Protein AF-A0A535BTW6-F1 (afdb_monomer_lite)

Sequence (318 aa):
MAAVESALAEERQKAAEAQQVLAEQRPAAVTRAEASEQTTEQMPGGEAAFGLMPLVGFRGTDLFNISQQMVAQAIKQPPLALKHYTNFLLEMGRVMTGQSTVEPDAKDKRFTDEVWRTNAYYHALLQTYLTWQQSFNAFIDDADLDKKDADRARFVLSLFADTVAPSNTLLGNPVAMKKMYETGGASLVKGLTHMLEDLANNGGMPSQVNMKAFQVGKDLALSPGAVLIVPPQVNKFYVMDLSPNKSIIRYLVANGQQVFAISWRNPTPQQRAWGFETYDRAILEAMEAVRAITQSPDVNITGSCLGGMTLATLLGHL

pLDDT: mean 81.92, std 16.8, range [33.34, 96.62]

Foldseek 3Di:
DVVVVVVVVVVVVVVVVVVVVVVVPDPDPDPPLRVLVCVCVPDPCSCVVPVVPLPRPDDPVLLVVLVVVLVVQCVVCVVLVVVLVVQLVVQLVCLVVVNRPQDDDPPPPQQPDCCCVPPSVLVSLVSNLRSVLVSQLVSLVPTPDDPSSSVSNNVSSCVVSVCVPLCVDCVNRPVNVVVCVVVVNVVVVVVVVQQVCCVVPVVSDRDPDDPVVDDDCPRPPVDDAAEEEQEALVDFPCCQVVDPVRHPPNVCVVSVHHYHYDGHDDDDPVCVVDDLVNVLVVVVVVQVVRCVVGVDPGYHYDYDDNSNVSVVVSVVVD

Structure (mmCIF, N/CA/C/O backbone):
data_AF-A0A535BTW6-F1
#
_entry.id   AF-A0A535BTW6-F1
#
loop_
_atom_site.group_PDB
_atom_site.id
_atom_site.type_symbol
_atom_site.label_atom_id
_atom_site.label_alt_id
_atom_site.label_comp_id
_atom_site.label_asym_id
_atom_site.label_entity_id
_atom_site.label_seq_id
_atom_site.pdbx_PDB_ins_code
_atom_site.Cartn_x
_atom_site.Cartn_y
_atom_site.Cartn_z
_atom_site.occupancy
_atom_site.B_iso_or_equiv
_atom_site.auth_seq_id
_atom_site.auth_comp_id
_atom_site.auth_asym_id
_atom_site.auth_atom_id
_atom_site.pdbx_PDB_model_num
ATOM 1 N N . MET A 1 1 ? -24.623 -21.913 47.863 1.00 54.22 1 MET A N 1
ATOM 2 C CA . MET A 1 1 ? -23.349 -22.317 47.228 1.00 54.22 1 MET A CA 1
ATOM 3 C C . MET A 1 1 ? -23.513 -23.594 46.412 1.00 54.22 1 MET A C 1
ATOM 5 O O . MET A 1 1 ? -23.319 -23.508 45.212 1.00 54.22 1 MET A O 1
ATOM 9 N N . ALA A 1 2 ? -24.019 -24.697 46.977 1.00 58.47 2 ALA A N 1
ATOM 10 C CA . ALA A 1 2 ? -24.246 -25.949 46.232 1.00 58.47 2 ALA A CA 1
ATOM 11 C C . ALA A 1 2 ? -25.118 -25.814 44.957 1.00 58.47 2 ALA A C 1
ATOM 13 O O . ALA A 1 2 ? -24.784 -26.378 43.924 1.00 58.47 2 ALA A O 1
ATOM 14 N N . ALA A 1 3 ? -26.190 -25.010 44.990 1.00 55.25 3 ALA A N 1
ATOM 15 C CA . ALA A 1 3 ? -27.049 -24.773 43.817 1.00 55.25 3 ALA A CA 1
ATOM 16 C C . ALA A 1 3 ? -26.390 -23.914 42.714 1.00 55.25 3 ALA A C 1
ATOM 18 O O . ALA A 1 3 ? -26.766 -23.982 41.550 1.00 55.25 3 ALA A O 1
ATOM 19 N N . VAL A 1 4 ? -25.401 -23.092 43.081 1.00 58.12 4 VAL A N 1
ATOM 20 C CA . VAL A 1 4 ? -24.640 -22.264 42.130 1.00 58.12 4 VAL A CA 1
ATOM 21 C C . VAL A 1 4 ? -23.544 -23.106 41.481 1.00 58.12 4 VAL A C 1
ATOM 23 O O . VAL A 1 4 ? -23.325 -23.008 40.279 1.00 58.12 4 VAL A O 1
ATOM 26 N N . GLU A 1 5 ? -22.907 -23.990 42.251 1.00 62.88 5 GLU A N 1
ATOM 27 C CA . GLU A 1 5 ? -21.945 -24.965 41.728 1.00 62.88 5 GLU A CA 1
ATOM 28 C C . GLU A 1 5 ? -22.599 -25.981 40.788 1.00 62.88 5 GLU A C 1
ATOM 30 O O . GLU A 1 5 ? -22.008 -26.304 39.760 1.00 62.88 5 GLU A O 1
ATOM 35 N N . SER A 1 6 ? -23.828 -26.431 41.073 1.00 66.56 6 SER A N 1
ATOM 36 C CA . SER A 1 6 ? -24.554 -27.330 40.167 1.00 66.56 6 SER A CA 1
ATOM 37 C C . SER A 1 6 ? -24.930 -26.645 38.851 1.00 66.56 6 SER A C 1
ATOM 39 O O . SER A 1 6 ? -24.753 -27.237 37.792 1.00 66.56 6 SER A O 1
ATOM 41 N N . ALA A 1 7 ? -25.373 -25.383 38.896 1.00 62.28 7 ALA A N 1
ATOM 42 C CA . ALA A 1 7 ? -25.683 -24.608 37.693 1.00 62.28 7 ALA A CA 1
ATOM 43 C C . ALA A 1 7 ? -24.425 -24.325 36.845 1.00 62.28 7 ALA A C 1
ATOM 45 O O . ALA A 1 7 ? -24.453 -24.448 35.623 1.00 62.28 7 ALA A O 1
ATOM 46 N N . LEU A 1 8 ? -23.293 -24.019 37.491 1.00 58.50 8 LEU A N 1
ATOM 47 C CA . LEU A 1 8 ? -21.998 -23.850 36.821 1.00 58.50 8 LEU A CA 1
ATOM 48 C C . LEU A 1 8 ? -21.466 -25.155 36.219 1.00 58.50 8 LEU A C 1
ATOM 50 O O . LEU A 1 8 ? -20.809 -25.120 35.180 1.00 58.50 8 LEU A O 1
ATOM 54 N N . ALA A 1 9 ? -21.718 -26.299 36.857 1.00 71.94 9 ALA A N 1
ATOM 55 C CA . ALA A 1 9 ? -21.354 -27.603 36.312 1.00 71.94 9 ALA A CA 1
ATOM 56 C C . ALA A 1 9 ? -22.170 -27.929 35.052 1.00 71.94 9 ALA A C 1
ATOM 58 O O . ALA A 1 9 ? -21.605 -28.393 34.063 1.00 71.94 9 ALA A O 1
ATOM 59 N N . GLU A 1 10 ? -23.464 -27.608 35.058 1.00 70.00 10 GLU A N 1
ATOM 60 C CA . GLU A 1 10 ? -24.356 -27.818 33.917 1.00 70.00 10 GLU A CA 1
ATOM 61 C C . GLU A 1 10 ? -23.995 -26.913 32.722 1.00 70.00 10 GLU A C 1
ATOM 63 O O . GLU A 1 10 ? -23.935 -27.372 31.582 1.00 70.00 10 GLU A O 1
ATOM 68 N N . GLU A 1 11 ? -23.661 -25.644 32.978 1.00 61.38 11 GLU A N 1
ATOM 69 C CA . GLU A 1 11 ? -23.148 -24.700 31.970 1.00 61.38 11 GLU A CA 1
ATOM 70 C C . GLU A 1 11 ? -21.807 -25.160 31.374 1.00 61.38 11 GLU A C 1
ATOM 72 O O . GLU A 1 11 ? -21.612 -25.122 30.158 1.00 61.38 11 GLU A O 1
ATOM 77 N N . ARG A 1 12 ? -20.883 -25.658 32.209 1.00 70.06 12 ARG A N 1
ATOM 78 C CA . ARG A 1 12 ? -19.596 -26.209 31.746 1.00 70.06 12 ARG A CA 1
ATOM 79 C C . ARG A 1 12 ? -19.781 -27.441 30.871 1.00 70.06 12 ARG A C 1
ATOM 81 O O . ARG A 1 12 ? -19.033 -27.612 29.912 1.00 70.06 12 ARG A O 1
ATOM 88 N N . GLN A 1 13 ? -20.770 -28.274 31.181 1.00 75.75 13 GLN A N 1
ATOM 89 C CA . GLN A 1 13 ? -21.086 -29.453 30.387 1.00 75.75 13 GLN A CA 1
ATOM 90 C C . GLN A 1 13 ? -21.682 -29.068 29.026 1.00 75.75 13 GLN A C 1
ATOM 92 O O . GLN A 1 13 ? -21.193 -29.540 28.002 1.00 75.75 13 GLN A O 1
ATOM 97 N N . LYS A 1 14 ? -22.626 -28.117 28.990 1.00 67.62 14 LYS A N 1
ATOM 98 C CA . LYS A 1 14 ? -23.168 -27.570 27.731 1.00 67.62 14 LYS A CA 1
ATOM 99 C C . LYS A 1 14 ? -22.084 -26.908 26.876 1.00 67.62 14 LYS A C 1
ATOM 101 O O . LYS A 1 14 ? -22.072 -27.075 25.659 1.00 67.62 14 LYS A O 1
ATOM 106 N N . ALA A 1 15 ? -21.141 -26.197 27.497 1.00 55.62 15 ALA A N 1
ATOM 107 C CA . ALA A 1 15 ? -20.009 -25.591 26.798 1.00 55.62 15 ALA A CA 1
ATOM 108 C C . ALA A 1 15 ? -19.036 -26.639 26.224 1.00 55.62 15 ALA A C 1
ATOM 110 O O . ALA A 1 15 ? -18.538 -26.463 25.110 1.00 55.62 15 ALA A O 1
ATOM 111 N N . ALA A 1 16 ? -18.785 -27.730 26.953 1.00 69.94 16 ALA A N 1
ATOM 112 C CA . ALA A 1 16 ? -17.941 -28.829 26.491 1.00 69.94 16 ALA A CA 1
ATOM 113 C C . ALA A 1 16 ? -18.584 -29.584 25.317 1.00 69.94 16 ALA A C 1
ATOM 115 O O . ALA A 1 16 ? -17.920 -29.819 24.310 1.00 69.94 16 ALA A O 1
ATOM 116 N N . GLU A 1 17 ? -19.882 -29.881 25.401 1.00 72.06 17 GLU A N 1
ATOM 117 C CA . GLU A 1 17 ? -20.651 -30.509 24.320 1.00 72.06 17 GLU A CA 1
ATOM 118 C C . GLU A 1 17 ? -20.697 -29.609 23.075 1.00 72.06 17 GLU A C 1
ATOM 120 O O . GLU A 1 17 ? -20.437 -30.071 21.964 1.00 72.06 17 GLU A O 1
ATOM 125 N N . ALA A 1 18 ? -20.912 -28.300 23.249 1.00 56.50 18 ALA A N 1
ATOM 126 C CA . ALA A 1 18 ? -20.868 -27.338 22.149 1.00 56.50 18 ALA A CA 1
ATOM 127 C C . ALA A 1 18 ? -19.482 -27.271 21.484 1.00 56.50 18 ALA A C 1
ATOM 129 O O . ALA A 1 18 ? -19.400 -27.194 20.259 1.00 56.50 18 ALA A O 1
ATOM 130 N N . GLN A 1 19 ? -18.392 -27.339 22.258 1.00 53.19 19 GLN A N 1
ATOM 131 C CA . GLN A 1 19 ? -17.027 -27.396 21.720 1.00 53.19 19 GLN A CA 1
ATOM 132 C C . GLN A 1 19 ? -16.743 -28.699 20.970 1.00 53.19 19 GLN A C 1
ATOM 134 O O . GLN A 1 19 ? -16.054 -28.666 19.952 1.00 53.19 19 GLN A O 1
ATOM 139 N N . GLN A 1 20 ? -17.280 -29.825 21.440 1.00 61.72 20 GLN A N 1
ATOM 140 C CA . GLN A 1 20 ? -17.132 -31.124 20.788 1.00 61.72 20 GLN A CA 1
ATOM 141 C C . GLN A 1 20 ? -17.869 -31.157 19.447 1.00 61.72 20 GLN A C 1
ATOM 143 O O . GLN A 1 20 ? -17.275 -31.515 18.433 1.00 61.72 20 GLN A O 1
ATOM 148 N N . VAL A 1 21 ? -19.106 -30.654 19.412 1.00 65.50 21 VAL A N 1
ATOM 149 C CA . VAL A 1 21 ? -19.875 -30.483 18.171 1.00 65.50 21 VAL A CA 1
ATOM 150 C C . VAL A 1 21 ? -19.154 -29.530 17.211 1.00 65.50 21 VAL A C 1
ATOM 152 O O . VAL A 1 21 ? -19.074 -29.806 16.016 1.00 65.50 21 VAL A O 1
ATOM 155 N N . LEU A 1 22 ? -18.561 -28.439 17.713 1.00 51.00 22 LEU A N 1
ATOM 156 C CA . LEU A 1 22 ? -17.768 -27.521 16.885 1.00 51.00 22 LEU A CA 1
ATOM 157 C C . LEU A 1 22 ? -16.491 -28.174 16.334 1.00 51.00 22 LEU A C 1
ATOM 159 O O . LEU A 1 22 ? -16.054 -27.826 15.238 1.00 51.00 22 LEU A O 1
ATOM 163 N N . ALA A 1 23 ? -15.874 -29.080 17.097 1.00 58.09 23 ALA A N 1
ATOM 164 C CA . ALA A 1 23 ? -14.673 -29.807 16.699 1.00 58.09 23 ALA A CA 1
ATOM 165 C C . ALA A 1 23 ? -14.982 -30.884 15.649 1.00 58.09 23 ALA A C 1
ATOM 167 O O . A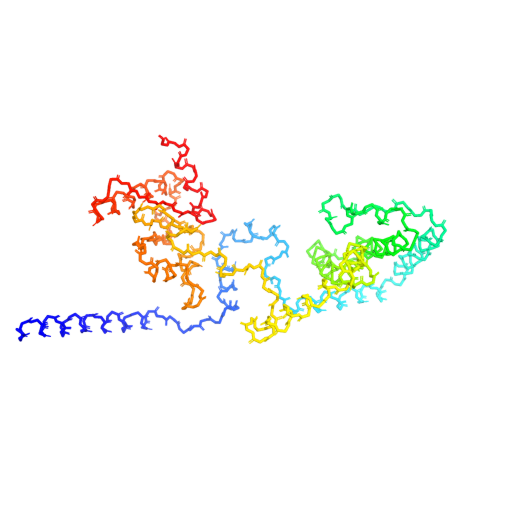LA A 1 23 ? -14.222 -31.023 14.695 1.00 58.09 23 ALA A O 1
ATOM 168 N N . GLU A 1 24 ? -16.112 -31.583 15.776 1.00 61.38 24 GLU A N 1
ATOM 169 C CA . GLU A 1 24 ? -16.596 -32.565 14.796 1.00 61.38 24 GLU A CA 1
ATOM 170 C C . GLU A 1 24 ? -17.079 -31.907 13.494 1.00 61.38 24 GLU A C 1
ATOM 172 O O . GLU A 1 24 ? -16.880 -32.449 12.409 1.00 61.38 24 GLU A O 1
ATOM 177 N N . GLN A 1 25 ? -17.655 -30.702 13.575 1.00 50.38 25 GLN A N 1
ATOM 178 C CA . GLN A 1 25 ? -18.059 -29.906 12.408 1.00 50.38 25 GLN A CA 1
ATOM 179 C C . GLN A 1 25 ? -16.899 -29.170 11.729 1.00 50.38 25 GLN A C 1
ATOM 181 O O . GLN A 1 25 ? -17.106 -28.495 10.718 1.00 50.38 25 GLN A O 1
ATOM 186 N N . ARG A 1 26 ? -15.680 -29.266 12.269 1.00 42.91 26 ARG A N 1
ATOM 187 C CA . ARG A 1 26 ? -14.483 -28.675 11.677 1.00 42.91 26 ARG A CA 1
ATOM 188 C C . ARG A 1 26 ? -13.897 -29.706 10.705 1.00 42.91 26 ARG A C 1
ATOM 190 O O . ARG A 1 26 ? -13.192 -30.606 11.159 1.00 42.91 26 ARG A O 1
ATOM 197 N N . PRO A 1 27 ? -14.158 -29.630 9.382 1.00 43.69 27 PRO A N 1
ATOM 198 C CA . PRO A 1 27 ? -13.433 -30.486 8.454 1.00 43.69 27 PRO A CA 1
ATOM 199 C C . PRO A 1 27 ? -11.935 -30.244 8.657 1.00 43.69 27 PRO A C 1
ATOM 201 O O . PRO A 1 27 ? -11.528 -29.116 8.967 1.00 43.69 27 PRO A O 1
ATOM 204 N N . ALA A 1 28 ? -11.136 -31.312 8.534 1.00 41.66 28 ALA A N 1
ATOM 205 C CA . ALA A 1 28 ? -9.679 -31.249 8.591 1.00 41.66 28 ALA A CA 1
ATOM 206 C C . ALA A 1 28 ? -9.216 -30.011 7.822 1.00 41.66 28 ALA A C 1
ATOM 208 O O . ALA A 1 28 ? -9.643 -29.812 6.686 1.00 41.66 28 ALA A O 1
ATOM 209 N N . ALA A 1 29 ? -8.462 -29.137 8.493 1.00 39.34 29 ALA A N 1
ATOM 210 C CA . ALA A 1 29 ? -8.134 -27.811 7.996 1.00 39.34 29 ALA A CA 1
ATOM 211 C C . ALA A 1 29 ? -7.481 -27.915 6.614 1.00 39.34 29 ALA A C 1
ATOM 213 O O . ALA A 1 29 ? -6.281 -28.155 6.501 1.00 39.34 29 ALA A O 1
ATOM 214 N N . VAL A 1 30 ? -8.302 -27.731 5.582 1.00 38.62 30 VAL A N 1
ATOM 215 C CA . VAL A 1 30 ? -7.884 -27.524 4.205 1.00 38.62 30 VAL A CA 1
ATOM 216 C C . VAL A 1 30 ? -6.893 -26.372 4.256 1.00 38.62 30 VAL A C 1
ATOM 218 O O . VAL A 1 30 ? -7.184 -25.310 4.825 1.00 38.62 30 VAL A O 1
ATOM 221 N N . THR A 1 31 ? -5.676 -26.605 3.774 1.00 43.78 31 THR A N 1
ATOM 222 C CA . THR A 1 31 ? -4.639 -25.583 3.860 1.00 43.78 31 THR A CA 1
ATOM 223 C C . THR A 1 31 ? -5.106 -24.332 3.113 1.00 43.78 31 THR A C 1
ATOM 225 O O . THR A 1 31 ? -5.892 -24.391 2.169 1.00 43.78 31 THR A O 1
ATOM 228 N N . ARG A 1 32 ? -4.652 -23.151 3.554 1.00 42.66 32 ARG A N 1
ATOM 229 C CA . ARG A 1 32 ? -5.097 -21.839 3.040 1.00 42.66 32 ARG A CA 1
ATOM 230 C C . ARG A 1 32 ? -5.050 -21.723 1.503 1.00 42.66 32 ARG A C 1
ATOM 232 O O . ARG A 1 32 ? -5.792 -20.921 0.944 1.00 42.66 32 ARG A O 1
ATOM 239 N N . ALA A 1 33 ? -4.192 -22.504 0.843 1.00 36.88 33 ALA A N 1
ATOM 240 C CA . ALA A 1 33 ? -4.096 -22.591 -0.611 1.00 36.88 33 ALA A CA 1
ATOM 241 C C . ALA A 1 33 ? -5.289 -23.342 -1.236 1.00 36.88 33 ALA A C 1
ATOM 243 O O . ALA A 1 33 ? -5.965 -22.788 -2.103 1.00 36.88 33 ALA A O 1
ATOM 244 N N . GLU A 1 34 ? -5.605 -24.529 -0.721 1.00 33.41 34 GLU A N 1
ATOM 245 C CA . GLU A 1 34 ? -6.665 -25.421 -1.211 1.00 33.41 34 GLU A CA 1
ATOM 246 C C . GLU A 1 34 ? -8.073 -24.841 -0.971 1.00 33.41 34 GLU A C 1
ATOM 248 O O . GLU A 1 34 ? -8.963 -24.979 -1.807 1.00 33.41 34 GLU A O 1
ATOM 253 N N . ALA A 1 35 ? -8.281 -24.108 0.132 1.00 33.53 35 ALA A N 1
ATOM 254 C CA . ALA A 1 35 ? -9.563 -23.452 0.408 1.00 33.53 35 ALA A CA 1
ATOM 255 C C . ALA A 1 35 ? -9.838 -22.304 -0.579 1.00 33.53 35 ALA A C 1
ATOM 257 O O . ALA A 1 35 ? -10.987 -22.054 -0.940 1.00 33.53 35 ALA A O 1
ATOM 258 N N . SER A 1 36 ? -8.788 -21.614 -1.044 1.00 36.06 36 SER A N 1
ATOM 259 C CA . SER A 1 36 ? -8.927 -20.593 -2.088 1.00 36.06 36 SER A CA 1
ATOM 260 C C . SER A 1 36 ? -9.174 -21.213 -3.466 1.00 36.06 36 SER A C 1
ATOM 262 O O . SER A 1 36 ? -9.970 -20.671 -4.229 1.00 36.06 36 SER A O 1
ATOM 264 N N . GLU A 1 37 ? -8.569 -22.371 -3.758 1.00 36.75 37 GLU A N 1
ATOM 265 C CA . GLU A 1 37 ? -8.790 -23.116 -5.006 1.00 36.75 37 GLU A CA 1
ATOM 266 C C . GLU A 1 37 ? -10.230 -23.628 -5.093 1.00 36.75 37 GLU A C 1
ATOM 268 O O . GLU A 1 37 ? -10.931 -23.298 -6.046 1.00 36.75 37 GLU A O 1
ATOM 273 N N . GLN A 1 38 ? -10.730 -24.296 -4.047 1.00 34.97 38 GLN A N 1
ATOM 274 C CA . GLN A 1 38 ? -12.106 -24.806 -4.022 1.00 34.97 38 GLN A CA 1
ATOM 275 C C . GLN A 1 38 ? -13.155 -23.692 -4.109 1.00 34.97 38 GLN A C 1
ATOM 277 O O . GLN A 1 38 ? -14.167 -23.849 -4.786 1.00 34.97 38 GLN A O 1
ATOM 282 N N . THR A 1 39 ? -12.911 -22.546 -3.466 1.00 38.72 39 THR A N 1
ATOM 283 C CA . THR A 1 39 ? -13.845 -21.409 -3.516 1.00 38.72 39 THR A CA 1
ATOM 284 C C . THR A 1 39 ? -13.863 -20.746 -4.900 1.00 38.72 39 THR A C 1
ATOM 286 O O . THR A 1 39 ? -14.885 -20.193 -5.299 1.00 38.72 39 THR A O 1
ATOM 289 N N . THR A 1 40 ? -12.761 -20.827 -5.654 1.00 36.44 40 THR A N 1
ATOM 290 C CA . THR A 1 40 ? -12.654 -20.245 -7.003 1.00 36.44 40 THR A CA 1
ATOM 291 C C . THR A 1 40 ? -13.214 -21.187 -8.075 1.00 36.44 40 THR A C 1
ATOM 293 O O . THR A 1 40 ? -13.914 -20.720 -8.969 1.00 36.44 40 THR A O 1
ATOM 296 N N . GLU A 1 41 ? -12.990 -22.502 -7.959 1.00 37.31 41 GLU A N 1
ATOM 297 C CA . GLU A 1 41 ? -13.512 -23.506 -8.905 1.00 37.31 41 GLU A CA 1
ATOM 298 C C . GLU A 1 41 ? -15.014 -23.799 -8.735 1.00 37.31 41 GLU A C 1
ATOM 300 O O . GLU A 1 41 ? -15.681 -24.145 -9.707 1.00 37.31 41 GLU A O 1
ATOM 305 N N . GLN A 1 42 ? -15.579 -23.664 -7.527 1.00 39.12 42 GLN A N 1
ATOM 306 C CA . GLN A 1 42 ? -16.969 -24.070 -7.252 1.00 39.12 42 GLN A CA 1
ATOM 307 C C . GLN A 1 42 ? -18.019 -22.960 -7.399 1.00 39.12 42 GLN A C 1
ATOM 309 O O . GLN A 1 42 ? -19.203 -23.228 -7.193 1.00 39.12 42 GLN A O 1
ATOM 314 N N . MET A 1 43 ? -17.641 -21.729 -7.755 1.00 33.56 43 MET A N 1
ATOM 315 C CA . MET A 1 43 ? -18.608 -20.659 -8.024 1.00 33.56 43 MET A CA 1
ATOM 316 C C . MET A 1 43 ? -18.934 -20.588 -9.523 1.00 33.56 43 MET A C 1
ATOM 318 O O . MET A 1 43 ? -18.111 -20.083 -10.291 1.00 33.56 43 MET A O 1
ATOM 322 N N . PRO A 1 44 ? -20.144 -20.984 -9.971 1.00 33.34 44 PRO A N 1
ATOM 323 C CA . PRO A 1 44 ? -20.593 -20.675 -11.322 1.00 33.34 44 PRO A CA 1
ATOM 324 C C . PRO A 1 44 ? -20.718 -19.148 -11.419 1.00 33.34 44 PRO A C 1
ATOM 326 O O . PRO A 1 44 ? -21.579 -18.550 -10.777 1.00 33.34 44 PRO A O 1
ATOM 329 N N . GLY A 1 45 ? -19.808 -18.508 -12.158 1.00 39.91 45 GLY A N 1
ATOM 330 C CA . GLY A 1 45 ? -19.703 -17.046 -12.255 1.00 39.91 45 GLY A CA 1
ATOM 331 C C . GLY A 1 45 ? -18.578 -16.407 -11.428 1.00 39.91 45 GLY A C 1
ATOM 332 O O . GLY A 1 45 ? -18.359 -15.204 -11.558 1.00 39.91 45 GLY A O 1
ATOM 333 N N . GLY A 1 46 ? -17.811 -17.181 -10.648 1.00 36.19 46 GLY A N 1
ATOM 334 C CA . GLY A 1 46 ? -16.604 -16.695 -9.965 1.00 36.19 46 GLY A CA 1
ATOM 335 C C . GLY A 1 46 ? -15.539 -16.206 -10.953 1.00 36.19 46 GLY A C 1
ATOM 336 O O . GLY A 1 46 ? -14.980 -15.128 -10.775 1.00 36.19 46 GLY A O 1
ATOM 337 N N . GLU A 1 47 ? -15.354 -16.920 -12.066 1.00 37.53 47 GLU A N 1
ATOM 338 C CA . GLU A 1 47 ? -14.511 -16.467 -13.182 1.00 37.53 47 GLU A CA 1
ATOM 339 C C . GLU A 1 47 ? -15.044 -15.194 -13.860 1.00 37.53 47 GLU A C 1
ATOM 341 O O . GLU A 1 47 ? -14.256 -14.372 -14.312 1.00 37.53 47 GLU A O 1
ATOM 346 N N . ALA A 1 48 ? -16.359 -14.966 -13.893 1.00 38.91 48 ALA A N 1
ATOM 347 C CA . ALA A 1 48 ? -16.928 -13.751 -14.484 1.00 38.91 48 ALA A CA 1
ATOM 348 C C . ALA A 1 48 ? -16.793 -12.526 -13.558 1.00 38.91 48 ALA A C 1
ATOM 350 O O . ALA A 1 48 ? -16.569 -11.415 -14.035 1.00 38.91 48 ALA A O 1
ATOM 351 N N . ALA A 1 49 ? -16.896 -12.722 -12.238 1.00 39.22 49 ALA A N 1
ATOM 352 C CA . ALA A 1 49 ? -16.767 -11.652 -11.247 1.00 39.22 49 ALA A CA 1
ATOM 353 C C . ALA A 1 49 ? -15.302 -11.316 -10.905 1.00 39.22 49 ALA A C 1
ATOM 355 O O . ALA A 1 49 ? -14.980 -10.154 -10.658 1.00 39.22 49 ALA A O 1
ATOM 356 N N . PHE A 1 50 ? -14.411 -12.314 -10.911 1.00 40.25 50 PHE A N 1
ATOM 357 C CA . PHE A 1 50 ? -13.011 -12.173 -10.494 1.00 40.25 50 PHE A CA 1
ATOM 358 C C . PHE A 1 50 ? -11.988 -12.381 -11.619 1.00 40.25 50 PHE A C 1
ATOM 360 O O . PHE A 1 50 ? -10.861 -11.908 -11.494 1.00 40.25 50 PHE A O 1
ATOM 367 N N . GLY A 1 51 ? -12.350 -13.016 -12.739 1.00 37.03 51 GLY A N 1
ATOM 368 C CA . GLY A 1 51 ? -11.454 -13.222 -13.891 1.00 37.03 51 GLY A CA 1
ATOM 369 C C . GLY A 1 51 ? -11.114 -11.943 -14.662 1.00 37.03 51 GLY A C 1
ATOM 370 O O . GLY A 1 51 ? -10.239 -11.957 -15.523 1.00 37.03 51 GLY A O 1
ATOM 371 N N . LEU A 1 52 ? -11.751 -10.822 -14.315 1.00 40.94 52 LEU A N 1
ATOM 372 C CA . LEU A 1 52 ? -11.393 -9.481 -14.784 1.00 40.94 52 LEU A CA 1
ATOM 373 C C . LEU A 1 52 ? -10.275 -8.825 -13.955 1.00 40.94 52 LEU A C 1
ATOM 375 O O . LEU A 1 52 ? -9.795 -7.759 -14.332 1.00 40.94 52 LEU A O 1
ATOM 379 N N . MET A 1 53 ? -9.854 -9.429 -12.839 1.00 45.75 53 MET A N 1
ATOM 380 C CA . MET A 1 53 ? -8.768 -8.917 -12.004 1.00 45.75 53 MET A CA 1
ATOM 381 C C . MET A 1 53 ? -7.491 -9.734 -12.257 1.00 45.75 53 MET A C 1
ATOM 383 O O . MET A 1 53 ? -7.405 -10.873 -11.796 1.00 45.75 53 MET A O 1
ATOM 387 N N . PRO A 1 54 ? -6.460 -9.162 -12.915 1.00 48.69 54 PRO A N 1
ATOM 388 C CA . PRO A 1 54 ? -5.223 -9.876 -13.264 1.00 48.69 54 PRO A CA 1
ATOM 389 C C . PRO A 1 54 ? -4.478 -10.485 -12.059 1.00 48.69 54 PRO A C 1
ATOM 391 O O . PRO A 1 54 ? -3.615 -11.347 -12.218 1.00 48.69 54 PRO A O 1
ATOM 394 N N . LEU A 1 55 ? -4.813 -10.017 -10.852 1.00 56.06 55 LEU A N 1
ATOM 395 C CA . LEU A 1 55 ? -4.158 -10.314 -9.579 1.00 56.06 55 LEU A CA 1
ATOM 396 C C . LEU A 1 55 ? -4.810 -11.457 -8.787 1.00 56.06 55 LEU A C 1
ATOM 398 O O . LEU A 1 55 ? -4.232 -11.923 -7.803 1.00 56.06 55 LEU A O 1
ATOM 402 N N . VAL A 1 56 ? -6.004 -11.918 -9.171 1.00 50.66 56 VAL A N 1
ATOM 403 C CA . VAL A 1 56 ? -6.673 -13.008 -8.449 1.00 50.66 56 VAL A CA 1
ATOM 404 C C . VAL A 1 56 ? -5.930 -14.318 -8.724 1.00 50.66 56 VAL A C 1
ATOM 406 O O . VAL A 1 56 ? -5.788 -14.746 -9.867 1.00 50.66 56 VAL A O 1
ATOM 409 N N . GLY A 1 57 ? -5.417 -14.940 -7.658 1.00 58.97 57 GLY A N 1
ATOM 410 C CA . GLY A 1 57 ? -4.666 -16.198 -7.725 1.00 58.97 57 GLY A CA 1
ATOM 411 C C . GLY A 1 57 ? -3.163 -16.067 -8.007 1.00 58.97 57 GLY A C 1
ATOM 412 O O . GLY A 1 57 ? -2.525 -17.094 -8.208 1.00 58.97 57 GLY A O 1
ATOM 413 N N . PHE A 1 58 ? -2.586 -14.857 -8.007 1.00 64.56 58 PHE A N 1
ATOM 414 C CA . PHE A 1 58 ? -1.143 -14.651 -8.209 1.00 64.56 58 PHE A CA 1
ATOM 415 C C . PHE A 1 58 ? -0.318 -15.240 -7.045 1.00 64.56 58 PHE A C 1
ATOM 417 O O . PHE A 1 58 ? -0.478 -14.838 -5.888 1.00 64.56 58 PHE A O 1
ATOM 424 N N . ARG A 1 59 ? 0.567 -16.200 -7.336 1.00 69.88 59 ARG A N 1
ATOM 425 C CA . ARG A 1 59 ? 1.434 -16.899 -6.369 1.00 69.88 59 ARG A CA 1
ATOM 426 C C . ARG A 1 59 ? 2.886 -16.440 -6.486 1.00 69.88 59 ARG A C 1
ATOM 428 O O . ARG A 1 59 ? 3.331 -15.982 -7.531 1.00 69.88 59 ARG A O 1
ATOM 435 N N . GLY A 1 60 ? 3.677 -16.648 -5.430 1.00 69.69 60 GLY A N 1
ATOM 436 C CA . GLY A 1 60 ? 5.123 -16.373 -5.468 1.00 69.69 60 GLY A CA 1
ATOM 437 C C . GLY A 1 60 ? 5.874 -17.174 -6.544 1.00 69.69 60 GLY A C 1
ATOM 438 O O . GLY A 1 60 ? 6.878 -16.708 -7.069 1.00 69.69 60 GLY A O 1
ATOM 439 N N . THR A 1 61 ? 5.361 -18.347 -6.926 1.00 77.25 61 THR A N 1
ATOM 440 C CA . THR A 1 61 ? 5.873 -19.143 -8.053 1.00 77.25 61 THR A CA 1
ATOM 441 C C . THR A 1 61 ? 5.623 -18.484 -9.407 1.00 77.25 61 THR A C 1
ATOM 443 O O . THR A 1 61 ? 6.432 -18.645 -10.317 1.00 77.25 61 THR A O 1
ATOM 446 N N . ASP A 1 62 ? 4.543 -17.710 -9.543 1.00 77.06 62 ASP A N 1
ATOM 447 C CA . ASP A 1 62 ? 4.203 -17.042 -10.801 1.00 77.06 62 ASP A CA 1
ATOM 448 C C . ASP A 1 62 ? 5.228 -15.958 -11.129 1.00 77.06 62 ASP A C 1
ATOM 450 O O . ASP A 1 62 ? 5.646 -15.853 -12.276 1.00 77.06 62 ASP A O 1
ATOM 454 N N . LEU A 1 63 ? 5.728 -15.232 -10.120 1.00 80.38 63 LEU A N 1
ATOM 455 C CA . LEU A 1 63 ? 6.811 -14.254 -10.276 1.00 80.38 63 LEU A CA 1
ATOM 456 C C . LEU A 1 63 ? 8.031 -14.852 -10.997 1.00 80.38 63 LEU A C 1
ATOM 458 O O . LEU A 1 63 ? 8.584 -14.247 -11.919 1.00 80.38 63 LEU A O 1
ATOM 462 N N . PHE A 1 64 ? 8.438 -16.051 -10.577 1.00 85.19 64 PHE A N 1
ATOM 463 C CA . PHE A 1 64 ? 9.564 -16.770 -11.165 1.00 85.19 64 PHE A CA 1
ATOM 464 C C . PHE A 1 64 ? 9.241 -17.271 -12.577 1.00 85.19 64 PHE A C 1
ATOM 466 O O . PHE A 1 64 ? 10.019 -17.031 -13.499 1.00 85.19 64 PHE A O 1
ATOM 473 N N . ASN A 1 65 ? 8.074 -17.894 -12.765 1.00 86.12 65 ASN A N 1
ATOM 474 C CA . ASN A 1 65 ? 7.641 -18.420 -14.062 1.00 86.12 65 ASN A CA 1
ATOM 475 C C . ASN A 1 65 ? 7.540 -17.321 -15.126 1.00 86.12 65 ASN A C 1
ATOM 477 O O . ASN A 1 65 ? 8.051 -17.486 -16.230 1.00 86.12 65 ASN A O 1
ATOM 481 N N . ILE A 1 66 ? 6.939 -16.180 -14.785 1.00 85.94 66 ILE A N 1
ATOM 482 C CA . ILE A 1 66 ? 6.797 -15.026 -15.680 1.00 85.94 66 ILE A CA 1
ATOM 483 C C . ILE A 1 66 ? 8.175 -14.472 -16.041 1.00 85.94 66 ILE A C 1
ATOM 485 O O . ILE A 1 66 ? 8.461 -14.221 -17.207 1.00 85.94 66 ILE A O 1
ATOM 489 N N . SER A 1 67 ? 9.071 -14.341 -15.060 1.00 86.88 67 SER A N 1
ATOM 490 C CA . SER A 1 67 ? 10.440 -13.874 -15.302 1.00 86.88 67 SER A CA 1
ATOM 491 C C . SER A 1 67 ? 11.194 -14.815 -16.256 1.00 86.88 67 SER A C 1
ATOM 493 O O . SER A 1 67 ? 11.856 -14.355 -17.187 1.00 86.88 67 SER A O 1
ATOM 495 N N . GLN A 1 68 ? 11.050 -16.135 -16.085 1.00 89.06 68 GLN A N 1
ATOM 496 C CA . GLN A 1 68 ? 11.598 -17.130 -17.014 1.00 89.06 68 GLN A CA 1
ATOM 497 C C . GLN A 1 68 ? 10.966 -17.046 -18.408 1.00 89.06 68 GLN A C 1
ATOM 499 O O . GLN A 1 68 ? 11.685 -17.136 -19.403 1.00 89.06 68 GLN A O 1
ATOM 504 N N . GLN A 1 69 ? 9.649 -16.847 -18.502 1.00 89.12 69 GLN A N 1
ATOM 505 C CA . GLN A 1 69 ? 8.948 -16.662 -19.774 1.00 89.12 69 GLN A CA 1
ATOM 506 C C . GLN A 1 69 ? 9.443 -15.417 -20.516 1.00 89.12 69 GLN A C 1
ATOM 508 O O . GLN A 1 69 ? 9.703 -15.501 -21.712 1.00 89.12 69 GLN A O 1
ATOM 513 N N . MET A 1 70 ? 9.655 -14.297 -19.820 1.00 90.25 70 MET A N 1
ATOM 514 C CA . MET A 1 70 ? 10.198 -13.071 -20.416 1.00 90.25 70 MET A CA 1
ATOM 515 C C . MET A 1 70 ? 11.596 -13.290 -21.004 1.00 90.25 70 MET A C 1
ATOM 517 O O . MET A 1 70 ? 11.861 -12.905 -22.143 1.00 90.25 70 MET A O 1
ATOM 521 N N . VAL A 1 71 ? 12.477 -13.976 -20.268 1.00 90.56 71 VAL A N 1
ATOM 522 C CA . VAL A 1 71 ? 13.807 -14.360 -20.772 1.00 90.56 71 VAL A CA 1
ATOM 523 C C . VAL A 1 71 ? 13.683 -15.303 -21.972 1.00 90.56 71 VAL A C 1
ATOM 525 O O . VAL A 1 71 ? 14.373 -15.124 -22.975 1.00 90.56 71 VAL A O 1
ATOM 528 N N . ALA A 1 72 ? 12.777 -16.281 -21.913 1.00 91.38 72 ALA A N 1
ATOM 529 C CA . ALA A 1 72 ? 12.538 -17.202 -23.017 1.00 91.38 72 ALA A CA 1
ATOM 530 C C . ALA A 1 72 ? 12.023 -16.481 -24.273 1.00 91.38 72 ALA A C 1
ATOM 532 O O . ALA A 1 72 ? 12.463 -16.815 -25.370 1.00 91.38 72 ALA A O 1
ATOM 533 N N . GLN A 1 73 ? 11.144 -15.483 -24.137 1.00 90.38 73 GLN A N 1
ATOM 534 C CA . GLN A 1 73 ? 10.675 -14.664 -25.259 1.00 90.38 73 GLN A CA 1
ATOM 535 C C . GLN A 1 73 ? 11.814 -13.847 -25.873 1.00 90.38 73 GLN A C 1
ATOM 537 O O . GLN A 1 73 ? 11.959 -13.831 -27.093 1.00 90.38 73 GLN A O 1
ATOM 542 N N . ALA A 1 74 ? 12.688 -13.257 -25.052 1.00 90.69 74 ALA A N 1
ATOM 543 C CA . ALA A 1 74 ? 13.860 -12.535 -25.550 1.00 90.69 74 ALA A CA 1
ATOM 544 C C . ALA A 1 74 ? 14.817 -13.446 -26.345 1.00 90.69 74 ALA A C 1
ATOM 546 O O . ALA A 1 74 ? 15.356 -13.031 -27.370 1.00 90.69 74 ALA A O 1
ATOM 547 N N . ILE A 1 75 ? 14.988 -14.703 -25.916 1.00 92.81 75 ILE A N 1
ATOM 548 C CA . ILE A 1 75 ? 15.804 -15.705 -26.623 1.00 92.81 75 ILE A CA 1
ATOM 549 C C . ILE A 1 75 ? 15.113 -16.197 -27.905 1.00 92.81 75 ILE A C 1
ATOM 551 O O . ILE A 1 75 ? 15.772 -16.362 -28.930 1.00 92.81 75 ILE A O 1
ATOM 555 N N . LYS A 1 76 ? 13.795 -16.440 -27.864 1.00 93.06 76 LYS A N 1
ATOM 556 C CA . LYS A 1 76 ? 13.003 -16.906 -29.018 1.00 93.06 76 LYS A CA 1
ATOM 557 C C . LYS A 1 76 ? 12.853 -15.842 -30.102 1.00 93.06 76 LYS A C 1
ATOM 559 O O . LYS A 1 76 ? 12.697 -16.196 -31.267 1.00 93.06 76 LYS A O 1
ATOM 564 N N . GLN A 1 77 ? 12.926 -14.563 -29.734 1.00 92.62 77 GLN A N 1
ATOM 565 C CA . GLN A 1 77 ? 12.746 -13.436 -30.645 1.00 92.62 77 GLN A CA 1
ATOM 566 C C . GLN A 1 77 ? 13.977 -12.505 -30.678 1.00 92.62 77 GLN A C 1
ATOM 568 O O . GLN A 1 77 ? 13.875 -11.336 -30.294 1.00 92.62 77 GLN A O 1
ATOM 573 N N . PRO A 1 78 ? 15.147 -12.959 -31.180 1.00 92.69 78 PRO A N 1
ATOM 574 C CA . PRO A 1 78 ? 16.356 -12.132 -31.219 1.00 92.69 78 PRO A CA 1
ATOM 575 C C . PRO A 1 78 ? 16.193 -10.781 -31.940 1.00 92.69 78 PRO A C 1
ATOM 577 O O . PRO A 1 78 ? 16.709 -9.788 -31.427 1.00 92.69 78 PRO A O 1
ATOM 580 N N . PRO A 1 79 ? 15.465 -10.678 -33.079 1.00 94.00 79 PRO A N 1
ATOM 581 C CA . PRO A 1 79 ? 15.236 -9.386 -33.725 1.00 94.00 79 PRO A CA 1
ATOM 582 C C . PRO A 1 79 ? 14.444 -8.413 -32.846 1.00 94.00 79 PRO A C 1
ATOM 584 O O . PRO A 1 79 ? 14.746 -7.220 -32.832 1.00 94.00 79 PRO A O 1
ATOM 587 N N . LEU A 1 80 ? 13.463 -8.918 -32.088 1.00 91.75 80 LEU A N 1
ATOM 588 C CA . LEU A 1 80 ? 12.663 -8.104 -31.178 1.00 91.75 80 LEU A CA 1
ATOM 589 C C . LEU A 1 80 ? 13.512 -7.614 -30.001 1.00 91.75 80 LEU A C 1
ATOM 591 O O . LEU A 1 80 ? 13.549 -6.418 -29.717 1.00 91.75 80 LEU A O 1
ATOM 595 N N . ALA A 1 81 ? 14.258 -8.516 -29.360 1.00 92.00 81 ALA A N 1
ATOM 596 C CA . ALA A 1 81 ? 15.164 -8.159 -28.273 1.00 92.00 81 ALA A CA 1
ATOM 597 C C . ALA A 1 81 ? 16.200 -7.112 -28.719 1.00 92.00 81 ALA A C 1
ATOM 599 O O . ALA A 1 81 ? 16.422 -6.121 -28.021 1.00 92.00 81 ALA A O 1
ATOM 600 N N . LEU A 1 82 ? 16.778 -7.282 -29.915 1.00 94.25 82 LEU A N 1
ATOM 601 C CA . LEU A 1 82 ? 17.721 -6.323 -30.482 1.00 94.25 82 LEU A CA 1
ATOM 602 C C . LEU A 1 82 ? 17.064 -4.960 -30.737 1.00 94.25 82 LEU A C 1
ATOM 604 O O . LEU A 1 82 ? 17.642 -3.952 -30.346 1.00 94.25 82 LEU A O 1
ATOM 608 N N . LYS A 1 83 ? 15.853 -4.918 -31.315 1.00 94.31 83 LYS A N 1
ATOM 609 C CA . LYS A 1 83 ? 15.082 -3.679 -31.539 1.00 94.31 83 LYS A CA 1
ATOM 610 C C . LYS A 1 83 ? 14.916 -2.884 -30.240 1.00 94.31 83 LYS A C 1
ATOM 612 O O . LYS A 1 83 ? 15.289 -1.710 -30.189 1.00 94.31 83 LYS A O 1
ATOM 617 N N . HIS A 1 84 ? 14.399 -3.509 -29.180 1.00 93.44 84 HIS A N 1
ATOM 618 C CA . HIS A 1 84 ? 14.175 -2.815 -27.906 1.00 93.44 84 HIS A CA 1
ATOM 619 C C . HIS A 1 84 ? 15.480 -2.422 -27.215 1.00 93.44 84 HIS A C 1
ATOM 621 O O . HIS A 1 84 ? 15.567 -1.324 -26.672 1.00 93.44 84 HIS A O 1
ATOM 627 N N . TYR A 1 85 ? 16.521 -3.253 -27.306 1.00 91.75 85 TYR A N 1
ATOM 628 C CA . TYR A 1 85 ? 17.845 -2.903 -26.799 1.00 91.75 85 TYR A CA 1
ATOM 629 C C . TYR A 1 85 ? 18.442 -1.691 -27.529 1.00 91.75 85 TYR A C 1
ATOM 631 O O . TYR A 1 85 ? 18.938 -0.766 -26.889 1.00 91.75 85 TYR A O 1
ATOM 639 N N . THR A 1 86 ? 18.348 -1.639 -28.862 1.00 93.75 86 THR A N 1
ATOM 640 C CA . THR A 1 86 ? 18.829 -0.488 -29.641 1.00 93.75 86 THR A CA 1
ATOM 641 C C . THR A 1 86 ? 18.038 0.781 -29.348 1.00 93.75 86 THR A C 1
ATOM 643 O O . THR A 1 86 ? 18.641 1.839 -29.187 1.00 93.75 86 THR A O 1
ATOM 646 N N . ASN A 1 87 ? 16.713 0.684 -29.205 1.00 93.38 87 ASN A N 1
ATOM 647 C CA . ASN A 1 87 ? 15.876 1.824 -28.832 1.00 93.38 87 ASN A CA 1
ATOM 648 C C . ASN A 1 87 ? 16.249 2.344 -27.441 1.00 93.38 87 ASN A C 1
ATOM 650 O O . ASN A 1 87 ? 16.433 3.545 -27.273 1.00 93.38 87 ASN A O 1
ATOM 654 N N . PHE A 1 88 ? 16.453 1.443 -26.474 1.00 93.31 88 PHE A N 1
ATOM 655 C CA . PHE A 1 88 ? 16.933 1.803 -25.143 1.00 93.31 88 PHE A CA 1
ATOM 656 C C . PHE A 1 88 ? 18.284 2.530 -25.199 1.00 93.31 88 PHE A C 1
ATOM 658 O O . PHE A 1 88 ? 18.443 3.563 -24.557 1.00 93.31 88 PHE A O 1
ATOM 665 N N . LEU A 1 89 ? 19.247 2.053 -25.997 1.00 93.31 89 LEU A N 1
ATOM 666 C CA . LEU A 1 89 ? 20.544 2.724 -26.157 1.00 93.31 89 LEU A CA 1
ATOM 667 C C . LEU A 1 89 ? 20.425 4.119 -26.788 1.00 93.31 89 LEU A C 1
ATOM 669 O O . LEU A 1 89 ? 21.121 5.042 -26.363 1.00 93.31 89 LEU A O 1
ATOM 673 N N . LEU A 1 90 ? 19.553 4.287 -27.786 1.00 93.00 90 LEU A N 1
ATOM 674 C CA . LEU A 1 90 ? 19.303 5.585 -28.417 1.00 93.00 90 LEU A CA 1
ATOM 675 C C . LEU A 1 90 ? 18.671 6.576 -27.434 1.00 93.00 90 LEU A C 1
ATOM 677 O O . LEU A 1 90 ? 19.126 7.718 -27.346 1.00 93.00 90 LEU A O 1
ATOM 681 N N . GLU A 1 91 ? 17.670 6.139 -26.667 1.00 91.81 91 GLU A N 1
ATOM 682 C CA . GLU A 1 91 ? 17.077 6.968 -25.616 1.00 91.81 91 GLU A CA 1
ATOM 683 C C . GLU A 1 91 ? 18.091 7.272 -24.512 1.00 91.81 91 GLU A C 1
ATOM 685 O O . GLU A 1 91 ? 18.201 8.420 -24.094 1.00 91.81 91 GLU A O 1
ATOM 690 N N . MET A 1 92 ? 18.928 6.313 -24.106 1.00 92.12 92 MET A N 1
ATOM 691 C CA . MET A 1 92 ? 20.005 6.582 -23.151 1.00 92.12 92 MET A CA 1
ATOM 692 C C . MET A 1 92 ? 20.992 7.637 -23.659 1.00 92.12 92 MET A C 1
ATOM 694 O O . MET A 1 92 ? 21.440 8.483 -22.882 1.00 92.12 92 MET A O 1
ATOM 698 N N . GLY A 1 93 ? 21.287 7.651 -24.961 1.00 90.62 93 GLY A N 1
ATOM 699 C CA . GLY A 1 93 ? 22.023 8.744 -25.594 1.00 90.62 93 GLY A CA 1
ATOM 700 C C . GLY A 1 93 ? 21.340 10.098 -25.373 1.00 90.62 93 GLY A C 1
ATOM 701 O O . GLY A 1 93 ? 21.995 11.051 -24.953 1.00 90.62 93 GLY A O 1
ATOM 702 N N . ARG A 1 94 ? 20.015 10.168 -25.559 1.00 90.50 94 ARG A N 1
ATOM 703 C CA . ARG A 1 94 ? 19.225 11.388 -25.317 1.00 90.50 94 ARG A CA 1
ATOM 704 C C . ARG A 1 94 ? 19.195 11.799 -23.850 1.00 90.50 94 ARG A C 1
ATOM 706 O O . ARG A 1 94 ? 19.274 12.996 -23.574 1.00 90.50 94 ARG A O 1
ATOM 713 N N . VAL A 1 95 ? 19.118 10.843 -22.920 1.00 90.44 95 VAL A N 1
ATOM 714 C CA . VAL A 1 95 ? 19.218 11.099 -21.474 1.00 90.44 95 VAL A CA 1
ATOM 715 C C . VAL A 1 95 ? 20.553 11.766 -21.148 1.00 90.44 95 VAL A C 1
ATOM 717 O O . VAL A 1 95 ? 20.571 12.814 -20.507 1.00 90.44 95 VAL A O 1
ATOM 720 N N . MET A 1 96 ? 21.661 11.218 -21.652 1.00 86.88 96 MET A N 1
ATOM 721 C CA . MET A 1 96 ? 23.002 11.771 -21.429 1.00 86.88 96 MET A CA 1
ATOM 722 C C . MET A 1 96 ? 23.180 13.166 -22.043 1.00 86.88 96 MET A C 1
ATOM 724 O O . MET A 1 96 ? 23.915 13.984 -21.495 1.00 86.88 96 MET A O 1
ATOM 728 N N . THR A 1 97 ? 22.493 13.464 -23.151 1.00 88.25 97 THR A N 1
ATOM 729 C CA . THR A 1 97 ? 22.487 14.803 -23.764 1.00 88.25 97 THR A CA 1
ATOM 730 C C . THR A 1 97 ? 21.433 15.755 -23.181 1.00 88.25 97 THR A C 1
ATOM 732 O O . THR A 1 97 ? 21.330 16.886 -23.649 1.00 88.25 97 THR A O 1
ATOM 735 N N . GLY A 1 98 ? 20.622 15.322 -22.206 1.00 82.44 98 GLY A N 1
ATOM 736 C CA . GLY A 1 98 ? 19.542 16.128 -21.616 1.00 82.44 98 GLY A CA 1
ATOM 737 C C . GLY A 1 98 ? 18.363 16.415 -22.558 1.00 82.44 98 GLY A C 1
ATOM 738 O O . GLY A 1 98 ? 17.639 17.383 -22.357 1.00 82.44 98 GLY A O 1
ATOM 739 N N . GLN A 1 99 ? 18.185 15.607 -23.605 1.00 83.19 99 GLN A N 1
ATOM 740 C CA . GLN A 1 99 ? 17.131 15.752 -24.622 1.00 83.19 99 GLN A CA 1
ATOM 741 C C . GLN A 1 99 ? 15.947 14.801 -24.401 1.00 83.19 99 GLN A C 1
ATOM 743 O O . GLN A 1 99 ? 14.967 14.855 -25.143 1.00 83.19 99 GLN A O 1
ATOM 748 N N . SER A 1 100 ? 16.046 13.898 -23.423 1.00 83.06 100 SER A N 1
ATOM 749 C CA . SER A 1 100 ? 14.954 12.987 -23.088 1.00 83.06 100 SER A CA 1
ATOM 750 C C . SER A 1 100 ? 13.755 13.763 -22.545 1.00 83.06 100 SER A C 1
ATOM 752 O O . SER A 1 100 ? 13.905 14.644 -21.703 1.00 83.06 100 SER A O 1
ATOM 754 N N . THR A 1 101 ? 12.566 13.423 -23.034 1.00 80.31 101 THR A N 1
ATOM 755 C CA . THR A 1 101 ? 11.292 14.071 -22.672 1.00 80.31 101 THR A CA 1
ATOM 756 C C . THR A 1 101 ? 10.351 13.118 -21.935 1.00 80.31 101 THR A C 1
ATOM 758 O O . THR A 1 101 ? 9.158 13.388 -21.819 1.00 80.31 101 THR A O 1
ATOM 761 N N . VAL A 1 102 ? 10.871 11.985 -21.448 1.00 86.06 102 VAL A N 1
ATOM 762 C CA . VAL A 1 102 ? 10.068 10.985 -20.741 1.00 86.06 102 VAL A CA 1
ATOM 763 C C . VAL A 1 102 ? 9.666 11.543 -19.379 1.00 86.06 102 VAL A C 1
ATOM 765 O O . VAL A 1 102 ? 10.506 11.916 -18.567 1.00 86.06 102 VAL A O 1
ATOM 768 N N . GLU A 1 103 ? 8.369 11.607 -19.115 1.00 87.25 103 GLU A N 1
ATOM 769 C CA . GLU A 1 103 ? 7.826 12.143 -17.868 1.00 87.25 103 GLU A CA 1
ATOM 770 C C . GLU A 1 103 ? 7.296 11.004 -16.984 1.00 87.25 103 GLU A C 1
ATOM 772 O O . GLU A 1 103 ? 6.778 10.013 -17.511 1.00 87.25 103 GLU A O 1
ATOM 777 N N . PRO A 1 104 ? 7.425 11.102 -15.648 1.00 89.06 104 PRO A N 1
ATOM 778 C CA . PRO A 1 104 ? 6.828 10.130 -14.744 1.00 89.06 104 PRO A CA 1
ATOM 779 C C . PRO A 1 104 ? 5.296 10.199 -14.815 1.00 89.06 104 PRO A C 1
ATOM 781 O O . PRO A 1 104 ? 4.717 11.228 -15.172 1.00 89.06 104 PRO A O 1
ATOM 784 N N . ASP A 1 105 ? 4.626 9.111 -14.428 1.00 87.62 105 ASP A N 1
ATOM 785 C CA . ASP A 1 105 ? 3.167 9.105 -14.301 1.00 87.62 105 ASP A CA 1
ATOM 786 C C . ASP A 1 105 ? 2.719 10.186 -13.302 1.00 87.62 105 ASP A C 1
ATOM 788 O O . ASP A 1 105 ? 3.279 10.313 -12.211 1.00 87.62 105 ASP A O 1
ATOM 792 N N . ALA A 1 106 ? 1.684 10.953 -13.650 1.00 85.81 106 ALA A N 1
ATOM 793 C CA . ALA A 1 106 ? 1.175 12.041 -12.814 1.00 85.81 106 ALA A CA 1
ATOM 794 C C . ALA A 1 106 ? 0.696 11.582 -11.420 1.00 85.81 106 ALA A C 1
ATOM 796 O O . ALA A 1 106 ? 0.589 12.394 -10.500 1.00 85.81 106 ALA A O 1
ATOM 797 N N . LYS A 1 107 ? 0.386 10.291 -11.249 1.00 87.44 107 LYS A N 1
ATOM 798 C CA . LYS A 1 107 ? -0.007 9.684 -9.971 1.00 87.44 107 LYS A CA 1
ATOM 799 C C . LYS A 1 107 ? 1.193 9.242 -9.131 1.00 87.44 107 LYS A C 1
ATOM 801 O O . LYS A 1 107 ? 1.007 8.954 -7.945 1.00 87.44 107 LYS A O 1
ATOM 806 N N . ASP A 1 108 ? 2.400 9.187 -9.697 1.00 90.38 108 ASP A N 1
ATOM 807 C CA . ASP A 1 108 ? 3.599 8.759 -8.982 1.00 90.38 108 ASP A CA 1
ATOM 808 C C . ASP A 1 108 ? 4.164 9.882 -8.103 1.00 90.38 108 ASP A C 1
ATOM 810 O O . ASP A 1 108 ? 4.924 10.758 -8.524 1.00 90.38 108 ASP A O 1
ATOM 814 N N . LYS A 1 109 ? 3.808 9.824 -6.818 1.00 90.94 109 LYS A N 1
ATOM 815 C CA . LYS A 1 109 ? 4.214 10.816 -5.818 1.00 90.94 109 LYS A CA 1
ATOM 816 C C . LYS A 1 109 ? 5.712 10.803 -5.494 1.00 90.94 109 LYS A C 1
ATOM 818 O O . LYS A 1 109 ? 6.178 11.718 -4.821 1.00 90.94 109 LYS A O 1
ATOM 823 N N . ARG A 1 110 ? 6.478 9.795 -5.929 1.00 92.12 110 ARG A N 1
ATOM 824 C CA . ARG A 1 110 ? 7.924 9.705 -5.643 1.00 92.12 110 ARG A CA 1
ATOM 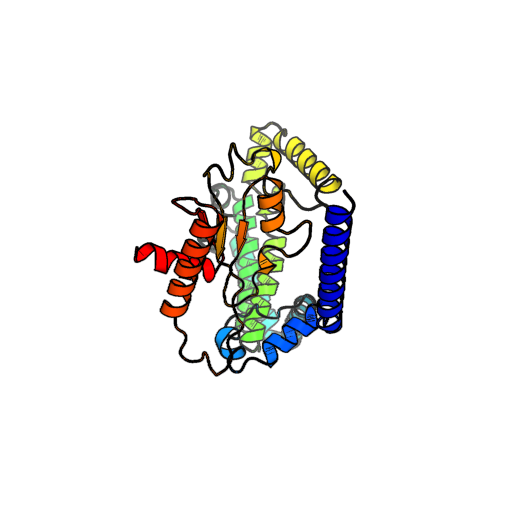825 C C . ARG A 1 110 ? 8.722 10.792 -6.367 1.00 92.12 110 ARG A C 1
ATOM 827 O O . ARG A 1 110 ? 9.764 11.224 -5.872 1.00 92.12 110 ARG A O 1
ATOM 834 N N . PHE A 1 111 ? 8.216 11.255 -7.511 1.00 94.12 111 PHE A N 1
ATOM 835 C CA . PHE A 1 111 ? 8.926 12.146 -8.433 1.00 94.12 111 PHE A CA 1
ATOM 836 C C . PHE A 1 111 ? 8.359 13.573 -8.479 1.00 94.12 111 PHE A C 1
ATOM 838 O O . PHE A 1 111 ? 8.556 14.292 -9.454 1.00 94.12 111 PHE A O 1
ATOM 845 N N . THR A 1 112 ? 7.655 14.004 -7.427 1.00 92.56 112 THR A N 1
ATOM 846 C CA . THR A 1 112 ? 6.989 15.321 -7.390 1.00 92.56 112 THR A CA 1
ATOM 847 C C . THR A 1 112 ? 7.899 16.477 -6.987 1.00 92.56 112 THR A C 1
ATOM 849 O O . THR A 1 112 ? 7.549 17.627 -7.228 1.00 92.56 112 THR A O 1
ATOM 852 N N . ASP A 1 113 ? 9.028 16.203 -6.330 1.00 93.06 113 ASP A N 1
ATOM 853 C CA . ASP A 1 113 ? 9.961 17.251 -5.904 1.00 93.06 113 ASP A CA 1
ATOM 854 C C . ASP A 1 113 ? 10.646 17.914 -7.116 1.00 93.06 113 ASP A C 1
ATOM 856 O O . ASP A 1 113 ? 11.096 17.235 -8.041 1.00 93.06 113 ASP A O 1
ATOM 860 N N . GLU A 1 114 ? 10.751 19.244 -7.112 1.00 92.38 114 GLU A N 1
ATOM 861 C CA . GLU A 1 114 ? 11.327 20.022 -8.217 1.00 92.38 114 GLU A CA 1
ATOM 862 C C . GLU A 1 114 ? 12.792 19.669 -8.510 1.00 92.38 114 GLU A C 1
ATOM 864 O O . GLU A 1 114 ? 13.266 19.878 -9.630 1.00 92.38 114 GLU A O 1
ATOM 869 N N . VAL A 1 115 ? 13.525 19.103 -7.544 1.00 93.31 115 VAL A N 1
ATOM 870 C CA . VAL A 1 115 ? 14.919 18.671 -7.725 1.00 93.31 115 VAL A CA 1
ATOM 871 C C . VAL A 1 115 ? 15.049 17.615 -8.825 1.00 93.31 115 VAL A C 1
ATOM 873 O O . VAL A 1 115 ? 16.050 17.609 -9.540 1.00 93.31 115 VAL A O 1
ATOM 876 N N . TRP A 1 116 ? 14.019 16.793 -9.045 1.00 93.31 116 TRP A N 1
ATOM 877 C CA . TRP A 1 116 ? 13.978 15.834 -10.154 1.00 93.31 116 TRP A CA 1
ATOM 878 C C . TRP A 1 116 ? 14.017 16.495 -11.541 1.00 93.31 116 TRP A C 1
ATOM 880 O O . TRP A 1 116 ? 14.439 15.871 -12.514 1.00 93.31 116 TRP A O 1
ATOM 890 N N . ARG A 1 117 ? 13.587 17.759 -11.647 1.00 90.31 117 ARG A N 1
ATOM 891 C CA . ARG A 1 117 ? 13.583 18.538 -12.897 1.00 90.31 117 ARG A CA 1
ATOM 892 C C . ARG A 1 117 ? 14.739 19.530 -12.973 1.00 90.31 117 ARG A C 1
ATOM 894 O O . ARG A 1 117 ? 15.270 19.771 -14.047 1.00 90.31 117 ARG A O 1
ATOM 901 N N . THR A 1 118 ? 15.115 20.120 -11.843 1.00 90.81 118 THR A N 1
ATOM 902 C CA . THR A 1 118 ? 16.068 21.239 -11.793 1.00 90.81 118 THR A CA 1
ATOM 903 C C . THR A 1 118 ? 17.525 20.798 -11.670 1.00 90.81 118 THR A C 1
ATOM 905 O O . THR A 1 118 ? 18.418 21.514 -12.119 1.00 90.81 118 THR A O 1
ATOM 908 N N . ASN A 1 119 ? 17.799 19.628 -11.085 1.00 91.88 119 ASN A N 1
ATOM 909 C CA . ASN A 1 119 ? 19.158 19.131 -10.905 1.00 91.88 119 ASN A CA 1
ATOM 910 C C . ASN A 1 119 ? 19.518 18.097 -11.982 1.00 91.88 119 ASN A C 1
ATOM 912 O O . ASN A 1 119 ? 18.881 17.051 -12.072 1.00 91.88 119 ASN A O 1
ATOM 916 N N . ALA A 1 120 ? 20.585 18.349 -12.747 1.00 90.94 120 ALA A N 1
ATOM 917 C CA . ALA A 1 120 ? 20.992 17.500 -13.871 1.00 90.94 120 ALA A CA 1
ATOM 918 C C . ALA A 1 120 ? 21.264 16.032 -13.488 1.00 90.94 120 ALA A C 1
ATOM 920 O O . ALA A 1 120 ? 20.935 15.133 -14.257 1.00 90.94 120 ALA A O 1
ATOM 921 N N . TYR A 1 121 ? 21.824 15.777 -12.300 1.00 91.06 121 TYR A N 1
ATOM 922 C CA . TYR A 1 121 ? 22.086 14.415 -11.829 1.00 91.06 121 TYR A CA 1
ATOM 923 C C . TYR A 1 121 ? 20.782 13.662 -11.536 1.00 91.06 121 TYR A C 1
ATOM 925 O O . TYR A 1 121 ? 20.571 12.574 -12.070 1.00 91.06 121 TYR A O 1
ATOM 933 N N . TYR A 1 122 ? 19.882 14.249 -10.738 1.00 93.56 122 TYR A N 1
ATOM 934 C CA . TYR A 1 122 ? 18.595 13.616 -10.421 1.00 93.56 122 TYR A CA 1
ATOM 935 C C . TYR A 1 122 ? 17.696 13.505 -11.650 1.00 93.56 122 TYR A C 1
ATOM 937 O O . TYR A 1 122 ? 16.998 12.506 -11.803 1.00 93.56 122 TYR A O 1
ATOM 945 N N . HIS A 1 123 ? 17.761 14.483 -12.553 1.00 92.19 123 HIS A N 1
ATOM 946 C CA . HIS A 1 123 ? 17.060 14.433 -13.825 1.00 92.19 123 HIS A CA 1
ATOM 947 C C . HIS A 1 123 ? 17.542 13.257 -14.678 1.00 92.19 123 HIS A C 1
ATOM 949 O O . HIS A 1 123 ? 16.731 12.431 -15.086 1.00 92.19 123 HIS A O 1
ATOM 955 N N . ALA A 1 124 ? 18.855 13.103 -14.880 1.00 91.94 124 ALA A N 1
ATOM 956 C CA . ALA A 1 124 ? 19.405 11.968 -15.620 1.00 91.94 124 ALA A CA 1
ATOM 957 C C . ALA A 1 124 ? 19.066 10.619 -14.959 1.00 91.94 124 ALA A C 1
ATOM 959 O O . ALA A 1 124 ? 18.729 9.657 -15.651 1.00 91.94 124 ALA A O 1
ATOM 960 N N . LEU A 1 125 ? 19.099 10.551 -13.624 1.00 92.94 125 LEU A N 1
ATOM 961 C CA . LEU A 1 125 ? 18.735 9.355 -12.863 1.00 92.94 125 LEU A CA 1
ATOM 962 C C . LEU A 1 125 ? 17.257 8.975 -13.059 1.00 92.94 125 LEU A C 1
ATOM 964 O O . LEU A 1 125 ? 16.953 7.810 -13.320 1.00 92.94 125 LEU A O 1
ATOM 968 N N . LEU A 1 126 ? 16.350 9.954 -12.987 1.00 94.19 126 LEU A N 1
ATOM 969 C CA . LEU A 1 126 ? 14.923 9.764 -13.250 1.00 94.19 126 LEU A CA 1
ATOM 970 C C . LEU A 1 126 ? 14.678 9.318 -14.692 1.00 94.19 126 LEU A C 1
ATOM 972 O O . LEU A 1 126 ? 14.001 8.321 -14.921 1.00 94.19 126 LEU A O 1
ATOM 976 N N . GLN A 1 127 ? 15.261 10.021 -15.661 1.00 93.69 127 GLN A N 1
ATOM 977 C CA . GLN A 1 127 ? 15.111 9.705 -17.079 1.00 93.69 127 GLN A CA 1
ATOM 978 C C . GLN A 1 127 ? 15.617 8.295 -17.408 1.00 93.69 127 GLN A C 1
ATOM 980 O O . GLN A 1 127 ? 14.960 7.565 -18.147 1.00 93.69 127 GLN A O 1
ATOM 985 N N . THR A 1 128 ? 16.737 7.879 -16.811 1.00 92.62 128 THR A N 1
ATOM 986 C CA . THR A 1 128 ? 17.268 6.512 -16.945 1.00 92.62 128 THR A CA 1
ATOM 987 C C . THR A 1 128 ? 16.262 5.483 -16.428 1.00 92.62 128 THR A C 1
ATOM 989 O O . THR A 1 128 ? 15.953 4.516 -17.124 1.00 92.62 128 THR A O 1
ATOM 992 N N . TYR A 1 129 ? 15.715 5.708 -15.230 1.00 94.12 129 TYR A N 1
ATOM 993 C CA . TYR A 1 129 ? 14.714 4.834 -14.617 1.00 94.12 129 TYR A CA 1
ATOM 994 C C . TYR A 1 129 ? 13.440 4.714 -15.472 1.00 94.12 129 TYR A C 1
ATOM 996 O O . TYR A 1 129 ? 13.000 3.601 -15.768 1.00 94.12 129 TYR A O 1
ATOM 1004 N N . LEU A 1 130 ? 12.886 5.841 -15.929 1.00 93.94 130 LEU A N 1
ATOM 1005 C CA . LEU A 1 130 ? 11.661 5.863 -16.734 1.00 93.94 130 LEU A CA 1
ATOM 1006 C C . LEU A 1 130 ? 11.861 5.221 -18.108 1.00 93.94 130 LEU A C 1
ATOM 1008 O O . LEU A 1 130 ? 11.043 4.410 -18.535 1.00 93.94 130 LEU A O 1
ATOM 1012 N N . THR A 1 131 ? 12.972 5.534 -18.776 1.00 92.62 131 THR A N 1
ATOM 1013 C CA . THR A 1 131 ? 13.320 4.969 -20.089 1.00 92.62 131 THR A CA 1
ATOM 1014 C C . THR A 1 131 ? 13.486 3.456 -20.006 1.00 92.62 131 THR A C 1
ATOM 1016 O O . THR A 1 131 ? 13.022 2.716 -20.877 1.00 92.62 131 THR A O 1
ATOM 1019 N N . TRP A 1 132 ? 14.123 2.976 -18.938 1.00 92.19 132 TRP A N 1
ATOM 1020 C CA . TRP A 1 132 ? 14.277 1.553 -18.681 1.00 92.19 132 TRP A CA 1
ATOM 1021 C C . TRP A 1 132 ? 12.913 0.877 -18.485 1.00 92.19 132 TRP A C 1
ATOM 1023 O O . TRP A 1 132 ? 12.600 -0.075 -19.199 1.00 92.19 132 TRP A O 1
ATOM 1033 N N . GLN A 1 133 ? 12.044 1.422 -17.627 1.00 92.75 133 GLN A N 1
ATOM 1034 C CA . GLN A 1 133 ? 10.688 0.899 -17.431 1.00 92.75 133 GLN A CA 1
ATOM 1035 C C . GLN A 1 133 ? 9.861 0.914 -18.729 1.00 92.75 133 GLN A C 1
ATOM 1037 O O . GLN A 1 133 ? 9.180 -0.067 -19.039 1.00 92.75 133 GLN A O 1
ATOM 1042 N N . GLN A 1 134 ? 9.930 1.992 -19.513 1.00 91.81 134 GLN A N 1
ATOM 1043 C CA . GLN A 1 134 ? 9.229 2.108 -20.793 1.00 91.81 134 GLN A CA 1
ATOM 1044 C C . GLN A 1 134 ? 9.733 1.077 -21.810 1.00 91.81 134 GLN A C 1
ATOM 1046 O O . GLN A 1 134 ? 8.930 0.475 -22.518 1.00 91.81 134 GLN A O 1
ATOM 1051 N N . SER A 1 135 ? 11.042 0.818 -21.842 1.00 92.00 135 SER A N 1
ATOM 1052 C CA . SER A 1 135 ? 11.647 -0.166 -22.749 1.00 92.00 135 SER A CA 1
ATOM 1053 C C . SER A 1 135 ? 11.180 -1.589 -22.449 1.00 92.00 135 SER A C 1
ATOM 1055 O O . SER A 1 135 ? 10.876 -2.339 -23.375 1.00 92.00 135 SER A O 1
ATOM 1057 N N . PHE A 1 136 ? 11.068 -1.952 -21.167 1.00 91.94 136 PHE A N 1
ATOM 1058 C CA . PHE A 1 136 ? 10.534 -3.254 -20.766 1.00 91.94 136 PHE A CA 1
ATOM 1059 C C . PHE A 1 136 ? 9.038 -3.393 -21.060 1.00 91.94 136 PHE A C 1
ATOM 1061 O O . PHE A 1 136 ? 8.622 -4.441 -21.547 1.00 91.94 136 PHE A O 1
ATOM 1068 N N . ASN A 1 137 ? 8.235 -2.352 -20.818 1.00 93.25 137 ASN A N 1
ATOM 1069 C CA . ASN A 1 137 ? 6.812 -2.380 -21.171 1.00 93.25 137 ASN A CA 1
ATOM 1070 C C . ASN A 1 137 ? 6.615 -2.513 -22.686 1.00 93.25 137 ASN A C 1
ATOM 1072 O O . ASN A 1 137 ? 5.863 -3.377 -23.116 1.00 93.25 137 ASN A O 1
ATOM 1076 N N . ALA A 1 138 ? 7.368 -1.754 -23.487 1.00 93.19 138 ALA A N 1
ATOM 1077 C CA . ALA A 1 138 ? 7.314 -1.859 -24.941 1.00 93.19 138 ALA A CA 1
ATOM 1078 C C . ALA A 1 138 ? 7.723 -3.257 -25.440 1.00 93.19 138 ALA A C 1
ATOM 1080 O O . ALA A 1 138 ? 7.146 -3.757 -26.398 1.00 93.19 138 ALA A O 1
ATOM 1081 N N . PHE A 1 139 ? 8.698 -3.905 -24.790 1.00 94.12 139 PHE A N 1
ATOM 1082 C CA . PHE A 1 139 ? 9.054 -5.288 -25.112 1.00 94.12 139 PHE A CA 1
ATOM 1083 C C . PHE A 1 139 ? 7.918 -6.267 -24.778 1.00 94.12 139 PHE A C 1
ATOM 1085 O O . PHE A 1 139 ? 7.671 -7.178 -25.556 1.00 94.12 139 PHE A O 1
ATOM 1092 N N . ILE A 1 140 ? 7.220 -6.085 -23.649 1.00 93.94 140 ILE A N 1
ATOM 1093 C CA . ILE A 1 140 ? 6.043 -6.897 -23.288 1.00 93.94 140 ILE A CA 1
ATOM 1094 C C . ILE A 1 140 ? 4.912 -6.701 -24.305 1.00 93.94 140 ILE A C 1
ATOM 1096 O O . ILE A 1 140 ? 4.249 -7.673 -24.653 1.00 93.94 140 ILE A O 1
ATOM 1100 N N . ASP A 1 141 ? 4.700 -5.470 -24.776 1.00 93.38 141 ASP A N 1
ATOM 1101 C CA . ASP A 1 141 ? 3.646 -5.131 -25.739 1.00 93.38 141 ASP A CA 1
ATOM 1102 C C . ASP A 1 141 ? 3.858 -5.803 -27.105 1.00 93.38 141 ASP A C 1
ATOM 1104 O O . ASP A 1 141 ? 2.893 -6.250 -27.723 1.00 93.38 141 ASP A O 1
ATOM 1108 N N . ASP A 1 142 ? 5.112 -5.887 -27.558 1.00 93.56 142 ASP A N 1
ATOM 1109 C CA . ASP A 1 142 ? 5.477 -6.497 -28.841 1.00 93.56 142 ASP A CA 1
ATOM 1110 C C . ASP A 1 142 ? 5.771 -8.012 -28.731 1.00 93.56 142 ASP A C 1
ATOM 1112 O O . ASP A 1 142 ? 5.903 -8.691 -29.753 1.00 93.56 142 ASP A O 1
ATOM 1116 N N . ALA A 1 143 ? 5.917 -8.554 -27.516 1.00 91.44 143 ALA A N 1
ATOM 1117 C CA . ALA A 1 143 ? 6.184 -9.972 -27.297 1.00 91.44 143 ALA A CA 1
ATOM 1118 C C . ALA A 1 143 ? 4.951 -10.835 -27.604 1.00 91.44 143 ALA A C 1
ATOM 1120 O O . ALA A 1 143 ? 3.807 -10.435 -27.408 1.00 91.44 143 ALA A O 1
ATOM 1121 N N . ASP A 1 144 ? 5.199 -12.076 -28.029 1.00 89.31 144 ASP A N 1
ATOM 1122 C CA . ASP A 1 144 ? 4.141 -13.049 -28.323 1.00 89.31 144 ASP A CA 1
ATOM 1123 C C . ASP A 1 144 ? 3.612 -13.666 -27.019 1.00 89.31 144 ASP A C 1
ATOM 1125 O O . ASP A 1 144 ? 3.994 -14.772 -26.621 1.00 89.31 144 ASP A O 1
ATOM 1129 N N . LEU A 1 145 ? 2.812 -12.880 -26.297 1.00 88.12 145 LEU A N 1
ATOM 1130 C CA . LEU A 1 145 ? 2.181 -13.229 -25.029 1.00 88.12 145 LEU A CA 1
ATOM 1131 C C . LEU A 1 145 ? 0.667 -13.088 -25.147 1.00 88.12 145 LEU A C 1
ATOM 1133 O O . LEU A 1 145 ? 0.152 -12.164 -25.780 1.00 88.12 145 LEU A O 1
ATOM 1137 N N . ASP A 1 146 ? -0.063 -13.982 -24.483 1.00 88.94 146 ASP A N 1
ATOM 1138 C CA . ASP A 1 146 ? -1.489 -13.761 -24.300 1.00 88.94 146 ASP A CA 1
ATOM 1139 C C . ASP A 1 146 ? -1.732 -12.557 -23.367 1.00 88.94 146 ASP A C 1
ATOM 1141 O O . ASP A 1 146 ? -0.848 -12.096 -22.636 1.00 88.94 146 ASP A O 1
ATOM 1145 N N . LYS A 1 147 ? -2.956 -12.020 -23.382 1.00 86.94 147 LYS A N 1
ATOM 1146 C CA . LYS A 1 147 ? -3.299 -10.832 -22.587 1.00 86.94 147 LYS A CA 1
ATOM 1147 C C . LYS A 1 147 ? -3.032 -11.028 -21.088 1.00 86.94 147 LYS A C 1
ATOM 1149 O O . LYS A 1 147 ? -2.621 -10.090 -20.409 1.00 86.94 147 LYS A O 1
ATOM 1154 N N . LYS A 1 148 ? -3.279 -12.232 -20.571 1.00 84.94 148 LYS A N 1
ATOM 1155 C CA . LYS A 1 148 ? -3.162 -12.543 -19.145 1.00 84.94 148 LYS A CA 1
ATOM 1156 C C . LYS A 1 148 ? -1.696 -12.568 -18.717 1.00 84.94 148 LYS A C 1
ATOM 1158 O O . LYS A 1 148 ? -1.359 -11.999 -17.679 1.00 84.94 148 LYS A O 1
ATOM 1163 N N . ASP A 1 149 ? -0.837 -13.184 -19.516 1.00 86.88 149 ASP A N 1
ATOM 1164 C CA . ASP A 1 149 ? 0.600 -13.264 -19.291 1.00 86.88 149 ASP A CA 1
ATOM 1165 C C . ASP A 1 149 ? 1.271 -11.903 -19.501 1.00 86.88 149 ASP A C 1
ATOM 1167 O O . ASP A 1 149 ? 2.139 -11.534 -18.710 1.00 86.88 149 ASP A O 1
ATOM 1171 N N . ALA A 1 150 ? 0.810 -11.095 -20.462 1.00 90.00 150 ALA A N 1
ATOM 1172 C CA . ALA A 1 150 ? 1.263 -9.714 -20.625 1.00 90.00 150 ALA A CA 1
ATOM 1173 C C . ALA A 1 150 ? 0.934 -8.847 -19.392 1.00 90.00 150 ALA A C 1
ATOM 1175 O O . ALA A 1 150 ? 1.811 -8.163 -18.861 1.00 90.00 150 ALA A O 1
ATOM 1176 N N . ASP A 1 151 ? -0.299 -8.902 -18.875 1.00 89.31 151 ASP A N 1
ATOM 1177 C CA . ASP A 1 151 ? -0.697 -8.147 -17.675 1.00 89.31 151 ASP A CA 1
ATOM 1178 C C . ASP A 1 151 ? 0.090 -8.590 -16.431 1.00 89.31 151 ASP A C 1
ATOM 1180 O O . ASP A 1 151 ? 0.529 -7.769 -15.619 1.00 89.31 151 ASP A O 1
ATOM 1184 N N . ARG A 1 152 ? 0.335 -9.895 -16.310 1.00 87.94 152 ARG A N 1
ATOM 1185 C CA . ARG A 1 152 ? 1.172 -10.478 -15.259 1.00 87.94 152 ARG A CA 1
ATOM 1186 C C . ARG A 1 152 ? 2.639 -10.061 -15.377 1.00 87.94 152 ARG A C 1
ATOM 1188 O O . ARG A 1 152 ? 3.248 -9.724 -14.363 1.00 87.94 152 ARG A O 1
ATOM 1195 N N . ALA A 1 153 ? 3.196 -10.028 -16.585 1.00 90.44 153 ALA A N 1
ATOM 1196 C CA . ALA A 1 153 ? 4.546 -9.536 -16.846 1.00 90.44 153 ALA A CA 1
ATOM 1197 C C . ALA A 1 153 ? 4.696 -8.061 -16.469 1.00 90.44 153 ALA A C 1
ATOM 1199 O O . ALA A 1 153 ? 5.666 -7.708 -15.797 1.00 90.44 153 ALA A O 1
ATOM 1200 N N . ARG A 1 154 ? 3.712 -7.215 -16.805 1.00 91.56 154 ARG A N 1
ATOM 1201 C CA . ARG A 1 154 ? 3.703 -5.804 -16.386 1.00 91.56 154 ARG A CA 1
ATOM 1202 C C . ARG A 1 154 ? 3.670 -5.660 -14.868 1.00 91.56 154 ARG A C 1
ATOM 1204 O O . ARG A 1 154 ? 4.396 -4.833 -14.329 1.00 91.56 154 ARG A O 1
ATOM 1211 N N . PHE A 1 155 ? 2.891 -6.487 -14.172 1.00 89.31 155 PHE A N 1
ATOM 1212 C CA . PHE A 1 155 ? 2.856 -6.484 -12.707 1.00 89.31 155 PHE A CA 1
ATOM 1213 C C . PHE A 1 155 ? 4.189 -6.924 -12.077 1.00 89.31 155 PHE A C 1
ATOM 1215 O O . PHE A 1 155 ? 4.681 -6.302 -11.137 1.00 89.31 155 PHE A O 1
ATOM 1222 N N . VAL A 1 156 ? 4.818 -7.977 -12.603 1.00 89.62 156 VAL A N 1
ATOM 1223 C CA . VAL A 1 156 ? 6.150 -8.411 -12.148 1.00 89.62 156 VAL A CA 1
ATOM 1224 C C . VAL A 1 156 ? 7.191 -7.319 -12.377 1.00 89.62 156 VAL A C 1
ATOM 1226 O O . VAL A 1 156 ? 7.977 -7.007 -11.479 1.00 89.62 156 VAL A O 1
ATOM 1229 N N . LEU A 1 157 ? 7.164 -6.707 -13.560 1.00 90.31 157 LEU A N 1
ATOM 1230 C CA . LEU A 1 157 ? 8.028 -5.590 -13.897 1.00 90.31 157 LEU A CA 1
ATOM 1231 C C . LEU A 1 157 ? 7.793 -4.407 -12.957 1.00 90.31 157 LEU A C 1
ATOM 1233 O O . LEU A 1 157 ? 8.772 -3.832 -12.497 1.00 90.31 157 LEU A O 1
ATOM 1237 N N . SER A 1 158 ? 6.540 -4.063 -12.635 1.00 90.25 158 SER A N 1
ATOM 1238 C CA . SER A 1 158 ? 6.252 -2.957 -11.719 1.00 90.25 158 SER A CA 1
ATOM 1239 C C . SER A 1 158 ? 6.792 -3.237 -10.321 1.00 90.25 158 SER A C 1
ATOM 1241 O O . SER A 1 158 ? 7.442 -2.371 -9.754 1.00 90.25 158 SER A O 1
ATOM 1243 N N . LEU A 1 159 ? 6.637 -4.458 -9.791 1.00 89.44 159 LEU A N 1
ATOM 1244 C CA . LEU A 1 159 ? 7.220 -4.827 -8.494 1.00 89.44 159 LEU A CA 1
ATOM 1245 C C . LEU A 1 159 ? 8.747 -4.674 -8.483 1.00 89.44 159 LEU A C 1
ATOM 1247 O O . LEU A 1 159 ? 9.316 -4.131 -7.532 1.00 89.44 159 LEU A O 1
ATOM 1251 N N . PHE A 1 160 ? 9.418 -5.145 -9.535 1.00 89.12 160 PHE A N 1
ATOM 1252 C CA . PHE A 1 160 ? 10.871 -5.046 -9.636 1.00 89.12 160 PHE A CA 1
ATOM 1253 C C . PHE A 1 160 ? 11.327 -3.592 -9.824 1.00 89.12 160 PHE A C 1
ATOM 1255 O O . PHE A 1 160 ? 12.186 -3.123 -9.078 1.00 89.12 160 PHE A O 1
ATOM 1262 N N . ALA A 1 161 ? 10.709 -2.859 -10.754 1.00 90.38 161 ALA A N 1
ATOM 1263 C CA . ALA A 1 161 ? 10.992 -1.452 -11.019 1.00 90.38 161 ALA A CA 1
ATOM 1264 C C . ALA A 1 161 ? 10.758 -0.584 -9.780 1.00 90.38 161 ALA A C 1
ATOM 1266 O O . ALA A 1 161 ? 11.603 0.240 -9.439 1.00 90.38 161 ALA A O 1
ATOM 1267 N N . ASP A 1 162 ? 9.661 -0.803 -9.060 1.00 90.62 162 ASP A N 1
ATOM 1268 C CA . ASP A 1 162 ? 9.359 -0.072 -7.835 1.00 90.62 162 ASP A CA 1
ATOM 1269 C C . ASP A 1 162 ? 10.350 -0.370 -6.719 1.00 90.62 162 ASP A C 1
ATOM 1271 O O . ASP A 1 162 ? 10.619 0.520 -5.917 1.00 90.62 162 ASP A O 1
ATOM 1275 N N . THR A 1 163 ? 10.926 -1.574 -6.680 1.00 89.50 163 THR A N 1
ATOM 1276 C CA . THR A 1 163 ? 11.951 -1.953 -5.697 1.00 89.50 163 THR A CA 1
ATOM 1277 C C . THR A 1 163 ? 13.270 -1.229 -5.959 1.00 89.50 163 THR A C 1
ATOM 1279 O O . THR A 1 163 ? 13.892 -0.726 -5.022 1.00 89.50 163 THR A O 1
ATOM 1282 N N . VAL A 1 164 ? 13.683 -1.136 -7.226 1.00 91.06 164 VAL A N 1
ATOM 1283 C CA . VAL A 1 164 ? 14.947 -0.492 -7.631 1.00 91.06 164 VAL A CA 1
ATOM 1284 C C . VAL A 1 164 ? 14.801 0.999 -7.940 1.00 91.06 164 VAL A C 1
ATOM 1286 O O . VAL A 1 164 ? 15.760 1.626 -8.392 1.00 91.06 164 VAL A O 1
ATOM 1289 N N . ALA A 1 165 ? 13.620 1.578 -7.702 1.00 94.50 165 ALA A N 1
ATOM 1290 C CA . ALA A 1 165 ? 13.366 2.990 -7.938 1.00 94.50 165 ALA A CA 1
ATOM 1291 C C . ALA A 1 165 ? 14.418 3.854 -7.216 1.00 94.50 165 ALA A C 1
ATOM 1293 O O . ALA A 1 165 ? 14.718 3.610 -6.040 1.00 94.50 165 ALA A O 1
ATOM 1294 N N . PRO A 1 166 ? 14.967 4.896 -7.869 1.00 94.44 166 PRO A N 1
ATOM 1295 C CA . PRO A 1 166 ? 16.061 5.685 -7.300 1.00 94.44 166 PRO A CA 1
ATOM 1296 C C . PRO A 1 166 ? 15.683 6.337 -5.961 1.00 94.44 166 PRO A C 1
ATOM 1298 O O . PRO A 1 166 ? 16.522 6.439 -5.062 1.00 94.44 166 PRO A O 1
ATOM 1301 N N . SER A 1 167 ? 14.399 6.666 -5.783 1.00 93.50 167 SER A N 1
ATOM 1302 C CA . SER A 1 167 ? 13.818 7.192 -4.544 1.00 93.50 167 SER A CA 1
ATOM 1303 C C . SER A 1 167 ? 13.950 6.267 -3.327 1.00 93.50 167 SER A C 1
ATOM 1305 O O . SER A 1 167 ? 13.775 6.732 -2.201 1.00 93.50 167 SER A O 1
ATOM 1307 N N . ASN A 1 168 ? 14.241 4.978 -3.521 1.00 93.12 168 ASN A N 1
ATOM 1308 C CA . ASN A 1 168 ? 14.393 4.007 -2.433 1.00 93.12 168 ASN A CA 1
ATOM 1309 C C . ASN A 1 168 ? 15.811 3.967 -1.856 1.00 93.12 168 ASN A C 1
ATOM 1311 O O . ASN A 1 168 ? 16.064 3.267 -0.877 1.00 93.12 168 ASN A O 1
ATOM 1315 N N . THR A 1 169 ? 16.749 4.704 -2.449 1.00 91.12 169 THR A N 1
ATOM 1316 C CA . THR A 1 169 ? 18.122 4.812 -1.953 1.00 91.12 169 THR A CA 1
ATOM 1317 C C . THR A 1 169 ? 18.353 6.197 -1.369 1.00 91.12 169 THR A C 1
ATOM 1319 O O . THR A 1 169 ? 17.778 7.174 -1.841 1.00 91.12 169 THR A O 1
ATOM 1322 N N . LEU A 1 170 ? 19.221 6.308 -0.359 1.00 90.75 170 LEU A N 1
ATOM 1323 C CA . LEU A 1 170 ? 19.519 7.606 0.251 1.00 90.75 170 LEU A CA 1
ATOM 1324 C C . LEU A 1 170 ? 20.056 8.602 -0.788 1.00 90.75 170 LEU A C 1
ATOM 1326 O O . LEU A 1 170 ? 19.517 9.692 -0.918 1.00 90.75 170 LEU A O 1
ATOM 1330 N N . LEU A 1 171 ? 21.070 8.206 -1.565 1.00 91.12 171 LEU A N 1
ATOM 1331 C CA . LEU A 1 171 ? 21.704 9.074 -2.567 1.00 91.12 171 LEU A CA 1
ATOM 1332 C C . LEU A 1 171 ? 20.820 9.347 -3.791 1.00 91.12 171 LEU A C 1
ATOM 1334 O O . LEU A 1 171 ? 21.003 10.360 -4.460 1.00 91.12 171 LEU A O 1
ATOM 1338 N N . GLY A 1 172 ? 19.886 8.449 -4.105 1.00 92.44 172 GLY A N 1
ATOM 1339 C CA . GLY A 1 172 ? 18.937 8.628 -5.201 1.00 92.44 172 GLY A CA 1
ATOM 1340 C C . GLY A 1 172 ? 17.673 9.390 -4.802 1.00 92.44 172 GLY A C 1
ATOM 1341 O O . GLY A 1 172 ? 16.885 9.728 -5.678 1.00 92.44 172 GLY A O 1
ATOM 1342 N N . ASN A 1 173 ? 17.472 9.692 -3.515 1.00 95.12 173 ASN A N 1
ATOM 1343 C CA . ASN A 1 173 ? 16.295 10.398 -3.025 1.00 95.12 173 ASN A CA 1
ATOM 1344 C C . ASN A 1 173 ? 16.636 11.855 -2.651 1.00 95.12 173 ASN A C 1
ATOM 1346 O O . ASN A 1 173 ? 17.193 12.104 -1.574 1.00 95.12 173 ASN A O 1
ATOM 1350 N N . PRO A 1 174 ? 16.261 12.845 -3.485 1.00 94.19 174 PRO A N 1
ATOM 1351 C CA . PRO A 1 174 ? 16.608 14.241 -3.237 1.00 94.19 174 PRO A CA 1
ATOM 1352 C C . PRO A 1 174 ? 15.957 14.797 -1.966 1.00 94.19 174 PRO A C 1
ATOM 1354 O O . PRO A 1 174 ? 16.577 15.588 -1.255 1.00 94.19 174 PRO A O 1
ATOM 1357 N N . VAL A 1 175 ? 14.746 14.344 -1.624 1.00 93.69 175 VAL A N 1
ATOM 1358 C CA . VAL A 1 175 ? 14.035 14.759 -0.405 1.00 93.69 175 VAL A CA 1
ATOM 1359 C C . VAL A 1 175 ? 14.761 14.245 0.838 1.00 93.69 175 VAL A C 1
ATOM 1361 O O . VAL A 1 175 ? 14.944 14.989 1.803 1.00 93.69 175 VAL A O 1
ATOM 1364 N N . ALA A 1 176 ? 15.231 12.994 0.810 1.00 93.44 176 ALA A N 1
ATOM 1365 C CA . ALA A 1 176 ? 16.005 12.411 1.902 1.00 93.44 176 ALA A CA 1
ATOM 1366 C C . ALA A 1 176 ? 17.359 13.115 2.071 1.00 93.44 176 ALA A C 1
ATOM 1368 O O . ALA A 1 176 ? 17.730 13.468 3.191 1.00 93.44 176 ALA A O 1
ATOM 1369 N N . MET A 1 177 ? 18.063 13.393 0.969 1.00 94.19 177 MET A N 1
ATOM 1370 C CA . MET A 1 177 ? 19.331 14.132 0.985 1.00 94.19 177 MET A CA 1
ATOM 1371 C C . MET A 1 177 ? 19.163 15.557 1.516 1.00 94.19 177 MET A C 1
ATOM 1373 O O . MET A 1 177 ? 19.932 15.996 2.375 1.00 94.19 177 MET A O 1
ATOM 1377 N N . LYS A 1 178 ? 18.122 16.264 1.066 1.00 92.62 178 LYS A N 1
ATOM 1378 C CA . LYS A 1 178 ? 17.763 17.591 1.572 1.00 92.62 178 LYS A CA 1
ATOM 1379 C C . LYS A 1 178 ? 17.485 17.542 3.073 1.00 92.62 178 LYS A C 1
ATOM 1381 O O . LYS A 1 178 ? 18.066 18.318 3.827 1.00 92.62 178 LYS A O 1
ATOM 1386 N N . LYS A 1 179 ? 16.682 16.577 3.532 1.00 94.00 179 LYS A N 1
ATOM 1387 C CA . LYS A 1 179 ? 16.360 16.422 4.956 1.00 94.00 179 LYS A CA 1
ATOM 1388 C C . LYS A 1 179 ? 17.586 16.086 5.803 1.00 94.00 179 LYS A C 1
ATOM 1390 O O . LYS A 1 179 ? 17.723 16.600 6.916 1.00 94.00 179 LYS A O 1
ATOM 1395 N N . MET A 1 180 ? 18.481 15.245 5.289 1.00 94.88 180 MET A N 1
ATOM 1396 C CA . MET A 1 180 ? 19.758 14.933 5.928 1.00 94.88 180 MET A CA 1
ATOM 1397 C C . MET A 1 180 ? 20.569 16.210 6.147 1.00 94.88 180 MET A C 1
ATOM 1399 O O . MET A 1 180 ? 21.001 16.458 7.271 1.00 94.88 180 MET A O 1
ATOM 1403 N N . TYR A 1 181 ? 20.708 17.043 5.114 1.00 93.00 181 TYR A N 1
ATOM 1404 C CA . TY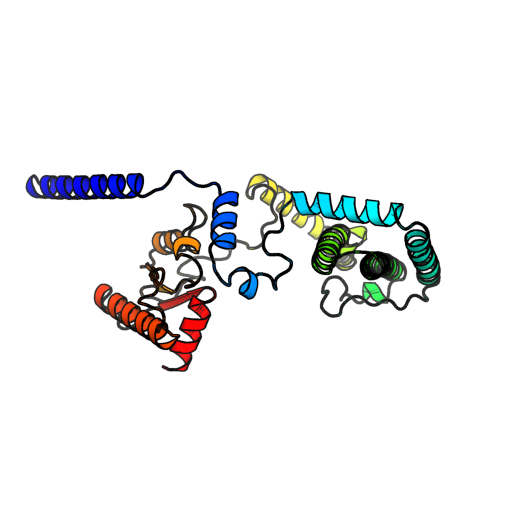R A 1 181 ? 21.440 18.304 5.199 1.00 93.00 181 TYR A CA 1
ATOM 1405 C C . TYR A 1 181 ? 20.786 19.298 6.171 1.00 93.00 181 TYR A C 1
ATOM 1407 O O . TYR A 1 181 ? 21.439 19.771 7.098 1.00 93.00 181 TYR A O 1
ATOM 1415 N N . GLU A 1 182 ? 19.479 19.545 6.036 1.00 95.75 182 GLU A N 1
ATOM 1416 C CA . GLU A 1 182 ? 18.713 20.468 6.893 1.00 95.75 182 GLU A CA 1
ATOM 1417 C C . GLU A 1 182 ? 18.768 20.102 8.380 1.00 95.75 182 GLU A C 1
ATOM 1419 O O . GLU A 1 182 ? 18.700 20.966 9.249 1.00 95.75 182 GLU A O 1
ATOM 1424 N N . THR A 1 183 ? 18.860 18.806 8.684 1.00 94.44 183 THR A N 1
ATOM 1425 C CA . THR A 1 183 ? 18.898 18.302 10.064 1.00 94.44 183 THR A CA 1
ATOM 1426 C C . THR A 1 183 ? 20.314 18.071 10.587 1.00 94.44 183 THR A C 1
ATOM 1428 O O . THR A 1 183 ? 20.460 17.546 11.690 1.00 94.44 183 THR A O 1
ATOM 1431 N N . GLY A 1 184 ? 21.354 18.387 9.806 1.00 93.62 184 GLY A N 1
ATOM 1432 C CA . GLY A 1 184 ? 22.743 18.075 10.158 1.00 93.62 184 GLY A CA 1
ATOM 1433 C C . GLY A 1 184 ? 22.979 16.580 10.412 1.00 93.62 184 GLY A C 1
ATOM 1434 O O . GLY A 1 184 ? 23.777 16.217 11.269 1.00 93.62 184 GLY A O 1
ATOM 1435 N N . GLY A 1 185 ? 22.232 15.703 9.732 1.00 93.19 185 GLY A N 1
ATOM 1436 C CA . GLY A 1 185 ? 22.290 14.248 9.904 1.00 93.19 185 GLY A CA 1
ATOM 1437 C C . GLY A 1 185 ? 21.392 13.675 11.009 1.00 93.19 185 GLY A C 1
ATOM 1438 O O . GLY A 1 185 ? 21.239 12.456 11.084 1.00 93.19 185 GLY A O 1
ATOM 1439 N N . ALA A 1 186 ? 20.720 14.499 11.823 1.00 95.31 186 ALA A N 1
ATOM 1440 C CA . ALA A 1 186 ? 19.857 13.998 12.901 1.00 95.31 186 ALA A CA 1
ATOM 1441 C C . ALA A 1 186 ? 18.680 13.138 12.394 1.00 95.31 186 ALA A C 1
ATOM 1443 O O . ALA A 1 186 ? 18.208 12.249 13.102 1.00 95.31 186 ALA A O 1
ATOM 1444 N N . SER A 1 187 ? 18.208 13.370 11.165 1.00 94.19 187 SER A N 1
ATOM 1445 C CA . SER A 1 187 ? 17.190 12.523 10.521 1.00 94.19 187 SER A CA 1
ATOM 1446 C C . SER A 1 187 ? 17.664 11.087 10.270 1.00 94.19 187 SER A C 1
ATOM 1448 O O . SER A 1 187 ? 16.877 10.164 10.467 1.00 94.19 187 SER A O 1
ATOM 1450 N N . LEU A 1 188 ? 18.937 10.880 9.916 1.00 94.06 188 LEU A N 1
ATOM 1451 C CA . LEU A 1 188 ? 19.506 9.543 9.722 1.00 94.06 188 LEU A CA 1
ATOM 1452 C C . LEU A 1 188 ? 19.630 8.789 11.041 1.00 94.06 188 LEU A C 1
ATOM 1454 O O . LEU A 1 188 ? 19.277 7.615 11.107 1.00 94.06 188 LEU A O 1
ATOM 1458 N N . VAL A 1 189 ? 20.075 9.476 12.097 1.00 95.31 189 VAL A N 1
ATOM 1459 C CA . VAL A 1 189 ? 20.157 8.889 13.441 1.00 95.31 189 VAL A CA 1
ATOM 1460 C C . VAL A 1 189 ? 18.776 8.418 13.892 1.00 95.31 189 VAL A C 1
ATOM 1462 O O . VAL A 1 189 ? 18.628 7.269 14.289 1.00 95.31 189 VAL A O 1
ATOM 1465 N N . LYS A 1 190 ? 17.744 9.262 13.745 1.00 92.75 190 LYS A N 1
ATOM 1466 C CA . LYS A 1 190 ? 16.355 8.884 14.059 1.00 92.75 190 LYS A CA 1
ATOM 1467 C C . LYS A 1 190 ? 15.867 7.702 13.220 1.00 92.75 190 LYS A C 1
ATOM 1469 O O . LYS A 1 190 ? 15.259 6.789 13.766 1.00 92.75 190 LYS A O 1
ATOM 1474 N N . GLY A 1 191 ? 16.142 7.705 11.914 1.00 91.44 191 GLY A N 1
ATOM 1475 C CA . GLY A 1 191 ? 15.781 6.600 11.023 1.00 91.44 191 GLY A CA 1
ATOM 1476 C C . GLY A 1 191 ? 16.429 5.276 11.435 1.00 91.44 191 GLY A C 1
ATOM 1477 O O . GLY A 1 191 ? 15.754 4.251 11.461 1.00 91.44 191 GLY A O 1
ATOM 1478 N N . LEU A 1 192 ? 17.706 5.302 11.830 1.00 93.31 192 LEU A N 1
ATOM 1479 C CA . LEU A 1 192 ? 18.411 4.129 12.346 1.00 93.31 192 LEU A CA 1
ATOM 1480 C C . LEU A 1 192 ? 17.819 3.648 13.676 1.00 93.31 192 LEU A C 1
ATOM 1482 O O . LEU A 1 192 ? 17.638 2.446 13.855 1.00 93.31 192 LEU A O 1
ATOM 1486 N N . THR A 1 193 ? 17.477 4.563 14.587 1.00 92.88 193 THR A N 1
ATOM 1487 C CA . THR A 1 193 ? 16.784 4.212 15.834 1.00 92.88 193 THR A CA 1
ATOM 1488 C C . THR A 1 193 ? 15.464 3.502 15.544 1.00 92.88 193 THR A C 1
ATOM 1490 O O . THR A 1 193 ? 15.242 2.424 16.085 1.00 92.88 193 THR A O 1
ATOM 1493 N N . HIS A 1 194 ? 14.632 4.040 14.643 1.00 91.19 194 HIS A N 1
ATOM 1494 C CA . HIS A 1 194 ? 13.382 3.385 14.246 1.00 91.19 194 HIS A CA 1
ATOM 1495 C C . HIS A 1 194 ? 13.634 2.004 13.623 1.00 91.19 194 HIS A C 1
ATOM 1497 O O . HIS A 1 194 ? 12.974 1.044 13.996 1.00 91.19 194 HIS A O 1
ATOM 1503 N N . MET A 1 195 ? 14.637 1.870 12.746 1.00 91.50 195 MET A N 1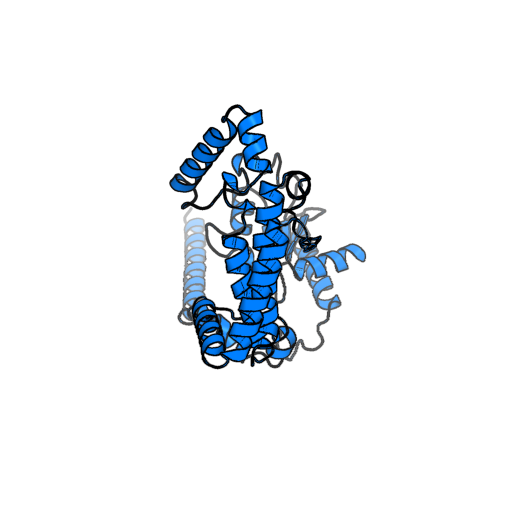
ATOM 1504 C CA . MET A 1 195 ? 14.999 0.581 12.142 1.00 91.50 195 MET A CA 1
ATOM 1505 C C . MET A 1 195 ? 15.384 -0.466 13.197 1.00 91.50 195 MET A C 1
ATOM 1507 O O . MET A 1 195 ? 14.964 -1.617 13.108 1.00 91.50 195 MET A O 1
ATOM 1511 N N . LEU A 1 196 ? 16.178 -0.080 14.201 1.00 93.44 196 LEU A N 1
ATOM 1512 C CA . LEU A 1 196 ? 16.574 -0.973 15.292 1.00 93.44 196 LEU A CA 1
ATOM 1513 C C . LEU A 1 196 ? 15.389 -1.328 16.198 1.00 93.44 196 LEU A C 1
ATOM 1515 O O . LEU A 1 196 ? 15.256 -2.483 16.601 1.00 93.44 196 LEU A O 1
ATOM 1519 N N . GLU A 1 197 ? 14.517 -0.364 16.498 1.00 89.75 197 GLU A N 1
ATOM 1520 C CA . GLU A 1 197 ? 13.288 -0.603 17.260 1.00 89.75 197 GLU A CA 1
ATOM 1521 C C . GLU A 1 197 ? 12.336 -1.551 16.526 1.00 89.75 197 GLU A C 1
ATOM 1523 O O . GLU A 1 197 ? 11.797 -2.466 17.149 1.00 89.75 197 GLU A O 1
ATOM 1528 N N . ASP A 1 198 ? 12.171 -1.379 15.216 1.00 90.94 198 ASP A N 1
ATOM 1529 C CA . ASP A 1 198 ? 11.341 -2.228 14.363 1.00 90.94 198 ASP A CA 1
ATOM 1530 C C . ASP A 1 198 ? 11.931 -3.641 14.227 1.00 90.94 198 ASP A C 1
ATOM 1532 O O . ASP A 1 198 ? 11.201 -4.636 14.256 1.00 90.94 198 ASP A O 1
ATOM 1536 N N . LEU A 1 199 ? 13.260 -3.765 14.163 1.00 91.94 199 LEU A N 1
ATOM 1537 C CA . LEU A 1 199 ? 13.938 -5.061 14.174 1.00 91.94 199 LEU A CA 1
ATOM 1538 C C . LEU A 1 199 ? 13.748 -5.797 15.504 1.00 91.94 199 LEU A C 1
ATOM 1540 O O . LEU A 1 199 ? 13.491 -7.000 15.506 1.00 91.94 199 LEU A O 1
ATOM 1544 N N . ALA A 1 200 ? 13.832 -5.078 16.623 1.00 91.69 200 ALA A N 1
ATOM 1545 C CA . ALA A 1 200 ? 13.680 -5.654 17.954 1.00 91.69 200 ALA A CA 1
ATOM 1546 C C . ALA A 1 200 ? 12.219 -5.983 18.304 1.00 91.69 200 ALA A C 1
ATOM 1548 O O . ALA A 1 200 ? 11.955 -7.009 18.928 1.00 91.69 200 ALA A O 1
ATOM 1549 N N . ASN A 1 201 ? 11.271 -5.123 17.918 1.00 85.81 201 ASN A N 1
ATOM 1550 C CA . ASN A 1 201 ? 9.905 -5.148 18.452 1.00 85.81 201 ASN A CA 1
ATOM 1551 C C . ASN A 1 201 ? 8.809 -5.366 17.399 1.00 85.81 201 ASN A C 1
ATOM 1553 O O . ASN A 1 201 ? 7.670 -5.633 17.778 1.00 85.81 201 ASN A O 1
ATOM 1557 N N . ASN A 1 202 ? 9.113 -5.267 16.100 1.00 84.38 202 ASN A N 1
ATOM 1558 C CA . ASN A 1 202 ? 8.124 -5.360 15.016 1.00 84.38 202 ASN A CA 1
ATOM 1559 C C . ASN A 1 202 ? 8.499 -6.399 13.940 1.00 84.38 202 ASN A C 1
ATOM 1561 O O . ASN A 1 202 ? 8.073 -6.312 12.788 1.00 84.38 202 ASN A O 1
ATOM 1565 N N . GLY A 1 203 ? 9.325 -7.389 14.299 1.00 83.19 203 GLY A N 1
ATOM 1566 C CA . GLY A 1 203 ? 9.730 -8.468 13.392 1.00 83.19 203 GLY A CA 1
ATOM 1567 C C . GLY A 1 203 ? 10.508 -7.986 12.163 1.00 83.19 203 GLY A C 1
ATOM 1568 O O . GLY A 1 203 ? 10.449 -8.634 11.122 1.00 83.19 203 GLY A O 1
ATOM 1569 N N . GLY A 1 204 ? 11.189 -6.838 12.263 1.00 85.31 204 GLY A N 1
ATOM 1570 C CA . GLY A 1 204 ? 11.933 -6.229 11.157 1.00 85.31 204 GLY A CA 1
ATOM 1571 C C . GLY A 1 204 ? 11.081 -5.439 10.165 1.00 85.31 204 GLY A C 1
ATOM 1572 O O . GLY A 1 204 ? 11.629 -4.910 9.201 1.00 85.31 204 GLY A O 1
ATOM 1573 N N . MET A 1 205 ? 9.768 -5.331 10.379 1.00 86.25 205 MET A N 1
ATOM 1574 C CA . MET A 1 205 ? 8.892 -4.547 9.509 1.00 86.25 205 MET A CA 1
ATOM 1575 C C . MET A 1 205 ? 8.838 -3.085 9.965 1.00 86.25 205 MET A C 1
ATOM 1577 O O . MET A 1 205 ? 8.668 -2.847 11.161 1.00 86.25 205 MET A O 1
ATOM 1581 N N . PRO A 1 206 ? 8.896 -2.100 9.050 1.00 84.00 206 PRO A N 1
ATOM 1582 C CA . PRO A 1 206 ? 8.736 -0.698 9.416 1.00 84.00 206 PRO A CA 1
ATOM 1583 C C . PRO A 1 206 ? 7.391 -0.427 10.098 1.00 84.00 206 PRO A C 1
ATOM 1585 O O . PRO A 1 206 ? 6.334 -0.813 9.582 1.00 84.00 206 PRO A O 1
ATOM 1588 N N . SER A 1 207 ? 7.407 0.251 11.243 1.00 83.81 207 SER A N 1
ATOM 1589 C CA . SER A 1 207 ? 6.178 0.679 11.912 1.00 83.81 207 SER A CA 1
ATOM 1590 C C . SER A 1 207 ? 5.492 1.805 11.126 1.00 83.81 207 SER A C 1
ATOM 1592 O O . SER A 1 207 ? 6.068 2.851 10.840 1.00 83.81 207 SER A O 1
ATOM 1594 N N . GLN A 1 208 ? 4.226 1.594 10.749 1.00 82.19 208 GLN A N 1
ATOM 1595 C CA . GLN A 1 208 ? 3.451 2.587 9.987 1.00 82.19 208 GLN A CA 1
ATOM 1596 C C . GLN A 1 208 ? 2.762 3.616 10.889 1.00 82.19 208 GLN A C 1
ATOM 1598 O O . GLN A 1 208 ? 2.512 4.746 10.476 1.00 82.19 208 GLN A O 1
ATOM 1603 N N . VAL A 1 209 ? 2.421 3.214 12.115 1.00 78.38 209 VAL A N 1
ATOM 1604 C CA . VAL A 1 209 ? 1.636 4.012 13.059 1.00 78.38 209 VAL A CA 1
ATOM 1605 C C . VAL A 1 209 ? 2.252 3.896 14.446 1.00 78.38 209 VAL A C 1
ATOM 1607 O O . VAL A 1 209 ? 2.552 2.798 14.917 1.00 78.38 209 VAL A O 1
ATOM 1610 N N . ASN A 1 210 ? 2.397 5.029 15.133 1.00 80.50 210 ASN A N 1
ATOM 1611 C CA . ASN A 1 210 ? 2.750 5.030 16.546 1.00 80.50 210 ASN A CA 1
ATOM 1612 C C . ASN A 1 210 ? 1.535 4.595 17.378 1.00 80.50 210 ASN A C 1
ATOM 1614 O O . ASN A 1 210 ? 0.668 5.405 17.699 1.00 80.50 210 ASN A O 1
ATOM 1618 N N . MET A 1 211 ? 1.496 3.323 17.772 1.00 73.38 211 MET A N 1
ATOM 1619 C CA . MET A 1 211 ? 0.395 2.768 18.569 1.00 73.38 211 MET A CA 1
ATOM 1620 C C . MET A 1 211 ? 0.264 3.419 19.956 1.00 73.38 211 MET A C 1
ATOM 1622 O O . MET A 1 211 ? -0.805 3.363 20.551 1.00 73.38 211 MET A O 1
ATOM 1626 N N . LYS A 1 212 ? 1.319 4.070 20.470 1.00 79.38 212 LYS A N 1
ATOM 1627 C CA . LYS A 1 212 ? 1.278 4.803 21.749 1.00 79.38 212 LYS A CA 1
ATOM 1628 C C . LYS A 1 212 ? 0.645 6.190 21.620 1.00 79.38 212 LYS A C 1
ATOM 1630 O O . LYS A 1 212 ? 0.337 6.803 22.638 1.00 79.38 212 LYS A O 1
ATOM 1635 N N . ALA A 1 213 ? 0.483 6.700 20.397 1.00 81.50 213 ALA A N 1
ATOM 1636 C CA . ALA A 1 213 ? -0.128 8.005 20.159 1.00 81.50 213 ALA A CA 1
ATOM 1637 C C . ALA A 1 213 ? -1.650 7.993 20.359 1.00 81.50 213 ALA A C 1
ATOM 1639 O O . ALA A 1 213 ? -2.245 9.059 20.470 1.00 81.50 213 ALA A O 1
ATOM 1640 N N . PHE A 1 214 ? -2.268 6.811 20.415 1.00 80.94 214 PHE A N 1
ATOM 1641 C CA . PHE A 1 214 ? -3.713 6.662 20.481 1.00 80.94 214 PHE A CA 1
ATOM 1642 C C . PHE A 1 214 ? -4.131 5.894 21.732 1.00 80.94 214 PHE A C 1
ATOM 1644 O O . PHE A 1 214 ? -3.648 4.791 21.984 1.00 80.94 214 PHE A O 1
ATOM 1651 N N . GLN A 1 215 ? -5.052 6.466 22.508 1.00 75.88 215 GLN A N 1
ATOM 1652 C CA . GLN A 1 215 ? -5.600 5.841 23.713 1.00 75.88 215 GLN A CA 1
ATOM 1653 C C . GLN A 1 215 ? -7.108 5.632 23.557 1.00 75.88 215 GLN A C 1
ATOM 1655 O O . GLN A 1 215 ? -7.842 6.563 23.219 1.00 75.88 215 GLN A O 1
ATOM 1660 N N . VAL A 1 216 ? -7.585 4.410 23.809 1.00 71.50 216 VAL A N 1
ATOM 1661 C CA . VAL A 1 216 ? -9.025 4.114 23.777 1.00 71.50 216 VAL A CA 1
ATOM 1662 C C . VAL A 1 216 ? -9.728 4.856 24.909 1.00 71.50 216 VAL A C 1
ATOM 1664 O O . VAL A 1 216 ? -9.218 4.921 26.025 1.00 71.50 216 VAL A O 1
ATOM 1667 N N . GLY A 1 217 ? -10.876 5.460 24.605 1.00 70.12 217 GLY A N 1
ATOM 1668 C CA . GLY A 1 217 ? -11.625 6.301 25.536 1.00 70.12 217 GLY A CA 1
ATOM 1669 C C . GLY A 1 217 ? -11.050 7.710 25.718 1.00 70.12 217 GLY A C 1
ATOM 1670 O O . GLY A 1 217 ? -11.657 8.508 26.427 1.00 70.12 217 GLY A O 1
ATOM 1671 N N . LYS A 1 218 ? -9.927 8.046 25.060 1.00 76.69 218 LYS A N 1
ATOM 1672 C CA . LYS A 1 218 ? -9.400 9.422 24.996 1.00 76.69 218 LYS A CA 1
ATOM 1673 C C . LYS A 1 218 ? -9.262 9.974 23.573 1.00 76.69 218 LYS A C 1
ATOM 1675 O O . LYS A 1 218 ? -9.772 11.052 23.299 1.00 76.69 218 LYS A O 1
ATOM 1680 N N . ASP A 1 219 ? -8.609 9.230 22.683 1.00 79.56 219 ASP A N 1
ATOM 1681 C CA . ASP A 1 219 ? -8.364 9.630 21.288 1.00 79.56 219 ASP A CA 1
ATOM 1682 C C . ASP A 1 219 ? -9.023 8.663 20.284 1.00 79.56 219 ASP A C 1
ATOM 1684 O O . ASP A 1 219 ? -9.192 8.995 19.113 1.00 79.56 219 ASP A O 1
ATOM 1688 N N . LEU A 1 220 ? -9.419 7.464 20.732 1.00 72.56 220 LEU A N 1
ATOM 1689 C CA . LEU A 1 220 ? -10.122 6.452 19.936 1.00 72.56 220 LEU A CA 1
ATOM 1690 C C . LEU A 1 220 ? -11.393 5.979 20.640 1.00 72.56 220 LEU A C 1
ATOM 1692 O O . LEU A 1 220 ? -11.399 5.834 21.860 1.00 72.56 220 LEU A O 1
ATOM 1696 N N . ALA A 1 221 ? -12.432 5.665 19.857 1.00 69.19 221 ALA A N 1
ATOM 1697 C CA . ALA A 1 221 ? -13.696 5.090 20.335 1.00 69.19 221 ALA A CA 1
ATOM 1698 C C . ALA A 1 221 ? -14.295 5.853 21.537 1.00 69.19 221 ALA A C 1
ATOM 1700 O O . ALA A 1 221 ? -14.582 5.274 22.581 1.00 69.19 221 ALA A O 1
ATOM 1701 N N . LEU A 1 222 ? -14.434 7.176 21.387 1.00 69.75 222 LEU A N 1
ATOM 1702 C CA . LEU A 1 222 ? -14.947 8.073 22.433 1.00 69.75 222 LEU A CA 1
ATOM 1703 C C . LEU A 1 222 ? -16.462 8.039 22.587 1.00 69.75 222 LEU A C 1
ATOM 1705 O O . LEU A 1 222 ? -16.980 8.462 23.619 1.00 69.75 222 LEU A O 1
ATOM 1709 N N . SER A 1 223 ? -17.165 7.587 21.554 1.00 72.88 223 SER A N 1
ATOM 1710 C CA . SER A 1 223 ? -18.617 7.550 21.562 1.00 72.88 223 SER A CA 1
ATOM 1711 C C . SER A 1 223 ? -19.094 6.547 22.615 1.00 72.88 223 SER A C 1
ATOM 1713 O O . SER A 1 223 ? -18.736 5.370 22.529 1.00 72.88 223 SER A O 1
ATOM 1715 N N . PRO A 1 224 ? -19.891 6.973 23.609 1.00 71.38 224 PRO A N 1
ATOM 1716 C CA . PRO A 1 224 ? -20.524 6.039 24.527 1.00 71.38 224 PRO A CA 1
ATOM 1717 C C . PRO A 1 224 ? -21.521 5.148 23.767 1.00 71.38 224 PRO A C 1
ATOM 1719 O O . PRO A 1 224 ? -22.078 5.559 22.749 1.00 71.38 224 PRO A O 1
ATOM 1722 N N . GLY A 1 225 ? -21.762 3.937 24.271 1.00 81.19 225 GLY A N 1
ATOM 1723 C CA . GLY A 1 225 ? -22.757 3.005 23.727 1.00 81.19 225 GLY A CA 1
ATOM 1724 C C . GLY A 1 225 ? -22.162 1.731 23.127 1.00 81.19 225 GLY A C 1
ATOM 1725 O O . GLY A 1 225 ? -20.949 1.582 22.994 1.00 81.19 225 GLY A O 1
ATOM 1726 N N . ALA A 1 226 ? -23.035 0.784 22.786 1.00 88.12 226 ALA A N 1
ATOM 1727 C CA . ALA A 1 226 ? -22.630 -0.465 22.153 1.00 88.12 226 ALA A CA 1
ATOM 1728 C C . ALA A 1 226 ? -22.241 -0.259 20.684 1.00 88.12 226 ALA A C 1
ATOM 1730 O O . ALA A 1 226 ? -22.752 0.641 20.016 1.00 88.12 226 ALA A O 1
ATOM 1731 N N . VAL A 1 227 ? -21.354 -1.121 20.186 1.00 92.06 227 VAL A N 1
ATOM 1732 C CA . VAL A 1 227 ? -20.870 -1.116 18.804 1.00 92.06 227 VAL A CA 1
ATOM 1733 C C . VAL A 1 227 ? -21.463 -2.299 18.048 1.00 92.06 227 VAL A C 1
ATOM 1735 O O . VAL A 1 227 ? -21.200 -3.446 18.403 1.00 92.06 227 VAL A O 1
ATOM 1738 N N . LEU A 1 228 ? -22.214 -2.038 16.980 1.00 94.69 228 LEU A N 1
ATOM 1739 C CA . LEU A 1 228 ? -22.669 -3.045 16.024 1.00 94.69 228 LEU A CA 1
ATOM 1740 C C . LEU A 1 228 ? -21.744 -3.076 14.800 1.00 94.69 228 LEU A C 1
ATOM 1742 O O . LEU A 1 228 ? -21.610 -2.093 14.073 1.00 94.69 228 LEU A O 1
ATOM 1746 N N . ILE A 1 229 ? -21.120 -4.226 14.556 1.00 94.75 229 ILE A N 1
ATOM 1747 C CA . ILE A 1 229 ? -20.265 -4.479 13.396 1.00 94.75 229 ILE A CA 1
ATOM 1748 C C . ILE A 1 229 ? -21.089 -5.118 12.276 1.00 94.75 229 ILE A C 1
ATOM 1750 O O . ILE A 1 229 ? -21.655 -6.203 12.439 1.00 94.75 229 ILE A O 1
ATOM 1754 N N . VAL A 1 230 ? -21.074 -4.474 11.110 1.00 95.12 230 VAL A N 1
ATOM 1755 C CA . VAL A 1 230 ? -21.655 -4.944 9.848 1.00 95.12 230 VAL A CA 1
ATOM 1756 C C . VAL A 1 230 ? -20.517 -5.415 8.922 1.00 95.12 230 VAL A C 1
ATOM 1758 O O . VAL A 1 230 ? -19.898 -4.608 8.217 1.00 95.12 230 VAL A O 1
ATOM 1761 N N . PRO A 1 231 ? -20.166 -6.713 8.933 1.00 92.00 231 PRO A N 1
ATOM 1762 C CA . PRO A 1 231 ? -19.101 -7.248 8.088 1.00 92.00 231 PRO A CA 1
ATOM 1763 C C . PRO A 1 231 ? -19.543 -7.350 6.619 1.00 92.00 231 PRO A C 1
ATOM 1765 O O . PRO A 1 231 ? -20.741 -7.267 6.329 1.00 92.00 231 PRO A O 1
ATOM 1768 N N . PRO A 1 232 ? -18.606 -7.568 5.676 1.00 89.38 232 PRO A N 1
ATOM 1769 C CA . PRO A 1 232 ? -18.965 -7.876 4.294 1.00 89.38 232 PRO A CA 1
ATOM 1770 C C . PRO A 1 232 ? -19.836 -9.134 4.205 1.00 89.38 232 PRO A C 1
ATOM 1772 O O . PRO A 1 232 ? -19.643 -10.073 4.964 1.00 89.38 232 PRO A O 1
ATOM 1775 N N . GLN A 1 233 ? -20.750 -9.170 3.238 1.00 87.62 233 GLN A N 1
ATOM 1776 C CA . GLN A 1 233 ? -21.602 -10.327 2.942 1.00 87.62 233 GLN A CA 1
ATOM 1777 C C . GLN A 1 233 ? -20.873 -11.366 2.078 1.00 87.62 233 GLN A C 1
ATOM 1779 O O . GLN A 1 233 ? -21.176 -12.552 2.142 1.00 87.62 233 GLN A O 1
ATOM 1784 N N . VAL A 1 234 ? -19.892 -10.921 1.281 1.00 82.50 234 VAL A N 1
ATOM 1785 C CA . VAL A 1 234 ? -19.089 -11.785 0.392 1.00 82.50 234 VAL A CA 1
ATOM 1786 C C . VAL A 1 234 ? -18.091 -12.665 1.144 1.00 82.50 234 VAL A C 1
ATOM 1788 O O . VAL A 1 234 ? -17.746 -13.742 0.675 1.00 82.50 234 VAL A O 1
ATOM 1791 N N . ASN A 1 235 ? -17.633 -12.217 2.315 1.00 77.62 235 ASN A N 1
ATOM 1792 C CA . ASN A 1 235 ? -16.703 -12.941 3.179 1.00 77.62 235 ASN A CA 1
ATOM 1793 C C . ASN A 1 235 ? -17.354 -13.172 4.543 1.00 77.62 235 ASN A C 1
ATOM 1795 O O . ASN A 1 235 ? -18.283 -12.476 4.928 1.00 77.62 235 ASN A O 1
ATOM 1799 N N . LYS A 1 236 ? -16.854 -14.134 5.319 1.00 83.88 236 LYS A N 1
ATOM 1800 C CA . LYS A 1 236 ? -17.384 -14.381 6.667 1.00 83.88 236 LYS A CA 1
ATOM 1801 C C . LYS A 1 236 ? -16.958 -13.285 7.652 1.00 83.88 236 LYS A C 1
ATOM 1803 O O . LYS A 1 236 ? -15.893 -12.681 7.513 1.00 83.88 236 LYS A O 1
ATOM 1808 N N . PHE A 1 237 ? -17.768 -13.082 8.695 1.00 85.50 237 PHE A N 1
ATOM 1809 C CA . PHE A 1 237 ? -17.569 -12.019 9.690 1.00 85.50 237 PHE A CA 1
ATOM 1810 C C . PHE A 1 237 ? -16.208 -12.073 10.405 1.00 85.50 237 PHE A C 1
ATOM 1812 O O . PHE A 1 237 ? -15.681 -11.033 10.800 1.00 85.50 237 PHE A O 1
ATOM 1819 N N . TYR A 1 238 ? -15.605 -13.264 10.520 1.00 86.38 238 TYR A N 1
ATOM 1820 C CA . TYR A 1 238 ? -14.324 -13.469 11.202 1.00 86.38 238 TYR A CA 1
ATOM 1821 C C . TYR A 1 238 ? -13.142 -12.747 10.545 1.00 86.38 238 TYR A C 1
ATOM 1823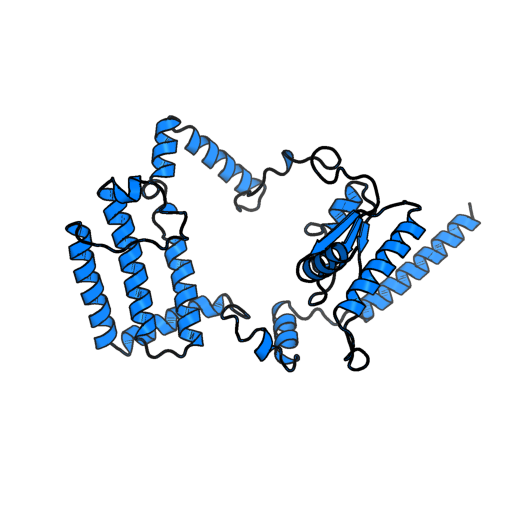 O O . TYR A 1 238 ? -12.049 -12.763 11.098 1.00 86.38 238 TYR A O 1
ATOM 1831 N N . VAL A 1 239 ? -13.306 -12.086 9.391 1.00 81.12 239 VAL A N 1
ATOM 1832 C CA . VAL A 1 239 ? -12.284 -11.153 8.878 1.00 81.12 239 VAL A CA 1
ATOM 1833 C C . VAL A 1 239 ? -11.947 -10.056 9.901 1.00 81.12 239 VAL A C 1
ATOM 1835 O O . VAL A 1 239 ? -10.827 -9.555 9.926 1.00 81.12 239 VAL A O 1
ATOM 1838 N N . MET A 1 240 ? -12.895 -9.742 10.788 1.00 82.56 240 MET A N 1
ATOM 1839 C CA . MET A 1 240 ? -12.737 -8.818 11.913 1.00 82.56 240 MET A CA 1
ATOM 1840 C C . MET A 1 240 ? -12.218 -9.514 13.193 1.00 82.56 240 MET A C 1
ATOM 1842 O O . MET A 1 240 ? -11.889 -8.850 14.173 1.00 82.56 240 MET A O 1
ATOM 1846 N N . ASP A 1 241 ? -12.113 -10.843 13.202 1.00 90.50 241 ASP A N 1
ATOM 1847 C CA . ASP A 1 241 ? -11.758 -11.667 14.365 1.00 90.50 241 ASP A CA 1
ATOM 1848 C C . ASP A 1 241 ? -10.920 -12.891 13.949 1.00 90.50 241 ASP A C 1
ATOM 1850 O O . ASP A 1 241 ? -11.300 -14.043 14.147 1.00 90.50 241 ASP A O 1
ATOM 1854 N N . LEU A 1 242 ? -9.788 -12.641 13.279 1.00 81.19 242 LEU A N 1
ATOM 1855 C CA . LEU A 1 242 ? -9.014 -13.694 12.608 1.00 81.19 242 LEU A CA 1
ATOM 1856 C C . LEU A 1 242 ? -8.206 -14.552 13.581 1.00 81.19 242 LEU A C 1
ATOM 1858 O O . LEU A 1 242 ? -8.154 -15.775 13.471 1.00 81.19 242 LEU A O 1
ATOM 1862 N N . SER A 1 243 ? -7.483 -13.900 14.485 1.00 81.19 243 SER A N 1
ATOM 1863 C CA . SER A 1 243 ? -6.652 -14.559 15.486 1.00 81.19 243 SER A CA 1
ATOM 1864 C C . SER A 1 243 ? -6.550 -13.683 16.733 1.00 81.19 243 SER A C 1
ATOM 1866 O O . SER A 1 243 ? -6.817 -12.482 16.649 1.00 81.19 243 SER A O 1
ATOM 1868 N N . PRO A 1 244 ? -6.111 -14.232 17.880 1.00 80.12 244 PRO A N 1
ATOM 1869 C CA . PRO A 1 244 ? -5.902 -13.480 19.118 1.00 80.12 244 PRO A CA 1
ATOM 1870 C C . PRO A 1 244 ? -5.227 -12.111 18.957 1.00 80.12 244 PRO A C 1
ATOM 1872 O O . PRO A 1 244 ? -5.634 -11.152 19.604 1.00 80.12 244 PRO A O 1
ATOM 1875 N N . ASN A 1 245 ? -4.229 -12.019 18.074 1.00 76.62 245 ASN A N 1
ATOM 1876 C CA . ASN A 1 245 ? -3.439 -10.803 17.856 1.00 76.62 245 ASN A CA 1
ATOM 1877 C C . ASN A 1 245 ? -3.913 -9.992 16.635 1.00 76.62 245 ASN A C 1
ATOM 1879 O O . ASN A 1 245 ? -3.319 -8.970 16.307 1.00 76.62 245 ASN A O 1
ATOM 1883 N N . LYS A 1 246 ? -4.944 -10.463 15.925 1.00 80.38 246 LYS A N 1
ATOM 1884 C CA . LYS A 1 246 ? -5.502 -9.873 14.697 1.00 80.38 246 LYS A CA 1
ATOM 1885 C C . LYS A 1 246 ? -7.029 -9.869 14.765 1.00 80.38 246 LYS A C 1
ATOM 1887 O O . LYS A 1 246 ? -7.706 -10.387 13.878 1.00 80.38 246 LYS A O 1
ATOM 1892 N N . SER A 1 247 ? -7.558 -9.337 15.859 1.00 85.69 247 SER A N 1
ATOM 1893 C CA . SER A 1 247 ? -8.992 -9.269 16.119 1.00 85.69 247 SER A CA 1
ATOM 1894 C C . SER A 1 247 ? -9.367 -7.880 16.609 1.00 85.69 247 SER A C 1
ATOM 1896 O O . SER A 1 247 ? -8.946 -7.458 17.689 1.00 85.69 247 SER A O 1
ATOM 1898 N N . ILE A 1 248 ? -10.169 -7.171 15.812 1.00 85.44 248 ILE A N 1
ATOM 1899 C CA . ILE A 1 248 ? -10.730 -5.882 16.225 1.00 85.44 248 ILE A CA 1
ATOM 1900 C C . ILE A 1 248 ? -11.818 -6.091 17.278 1.00 85.44 248 ILE A C 1
ATOM 1902 O O . ILE A 1 248 ? -11.923 -5.296 18.203 1.00 85.44 248 ILE A O 1
ATOM 1906 N N . ILE A 1 249 ? -12.569 -7.197 17.194 1.00 90.12 249 ILE A N 1
ATOM 1907 C CA . ILE A 1 249 ? -13.617 -7.536 18.162 1.00 90.12 249 ILE A CA 1
ATOM 1908 C C . ILE A 1 249 ? -12.996 -7.732 19.542 1.00 90.12 249 ILE A C 1
ATOM 1910 O O . ILE A 1 249 ? -13.384 -7.059 20.495 1.00 90.12 249 ILE A O 1
ATOM 1914 N N . ARG A 1 250 ? -11.969 -8.584 19.643 1.00 86.94 250 ARG A N 1
ATOM 1915 C CA . ARG A 1 250 ? -11.238 -8.798 20.895 1.00 86.94 250 ARG A CA 1
ATOM 1916 C C . ARG A 1 250 ? -10.630 -7.501 21.411 1.00 86.94 250 ARG A C 1
ATOM 1918 O O . ARG A 1 250 ? -10.683 -7.259 22.612 1.00 86.94 250 ARG A O 1
ATOM 1925 N N . TYR A 1 251 ? -10.046 -6.687 20.531 1.00 86.06 251 TYR A N 1
ATOM 1926 C CA . TYR A 1 251 ? -9.462 -5.406 20.919 1.00 86.06 251 TYR A CA 1
ATOM 1927 C C . TYR A 1 251 ? -10.508 -4.468 21.536 1.00 86.06 251 TYR A C 1
ATOM 1929 O O . TYR A 1 251 ? -10.283 -3.941 22.622 1.00 86.06 251 TYR A O 1
ATOM 1937 N N . LEU A 1 252 ? -11.661 -4.294 20.890 1.00 86.62 252 LEU A N 1
ATOM 1938 C CA . LEU A 1 252 ? -12.742 -3.437 21.380 1.00 86.62 252 LEU A CA 1
ATOM 1939 C C . LEU A 1 252 ? -13.308 -3.948 22.715 1.00 86.62 252 LEU A C 1
ATOM 1941 O O . LEU A 1 252 ? -13.410 -3.176 23.667 1.00 86.62 252 LEU A O 1
ATOM 1945 N N . VAL A 1 253 ? -13.577 -5.254 22.821 1.00 88.75 253 VAL A N 1
ATOM 1946 C CA . VAL A 1 253 ? -14.060 -5.883 24.063 1.00 88.75 253 VAL A CA 1
ATOM 1947 C C . VAL A 1 253 ? -13.052 -5.720 25.204 1.00 88.75 253 VAL A C 1
ATOM 1949 O O . VAL A 1 253 ? -13.430 -5.351 26.313 1.00 88.75 253 VAL A O 1
ATOM 1952 N N . ALA A 1 254 ? -11.757 -5.929 24.942 1.00 86.25 254 ALA A N 1
ATOM 1953 C CA . ALA A 1 254 ? -10.703 -5.756 25.944 1.00 86.25 254 ALA A CA 1
ATOM 1954 C C . ALA A 1 254 ? -10.568 -4.304 26.441 1.00 86.25 254 ALA A C 1
ATOM 1956 O O . ALA A 1 254 ? -10.052 -4.085 27.534 1.00 86.25 254 ALA A O 1
ATOM 1957 N N . ASN A 1 255 ? -11.048 -3.327 25.667 1.00 82.62 255 ASN A N 1
ATOM 1958 C CA . ASN A 1 255 ? -11.090 -1.914 26.042 1.00 82.62 255 ASN A CA 1
ATOM 1959 C C . ASN A 1 255 ? -12.481 -1.468 26.537 1.00 82.62 255 ASN A C 1
ATOM 1961 O O . ASN A 1 255 ? -12.799 -0.280 26.517 1.00 82.62 255 ASN A O 1
ATOM 1965 N N . GLY A 1 256 ? -13.317 -2.410 26.984 1.00 83.25 256 GLY A N 1
ATOM 1966 C CA . GLY A 1 256 ? -14.584 -2.118 27.658 1.00 83.25 256 GLY A CA 1
ATOM 1967 C C . GLY A 1 256 ? -15.740 -1.734 26.735 1.00 83.25 256 GLY A C 1
ATOM 1968 O O . GLY A 1 256 ? -16.787 -1.323 27.227 1.00 83.25 256 GLY A O 1
ATOM 1969 N N . GLN A 1 257 ? -15.586 -1.873 25.416 1.00 85.81 257 GLN A N 1
ATOM 1970 C CA . GLN A 1 257 ? -16.683 -1.662 24.473 1.00 85.81 257 GLN A CA 1
ATOM 1971 C C . GLN A 1 257 ? -17.574 -2.906 24.420 1.00 85.81 257 GLN A C 1
ATOM 1973 O O . GLN A 1 257 ? -17.083 -4.031 24.302 1.00 85.81 257 GLN A O 1
ATOM 1978 N N . GLN A 1 258 ? -18.893 -2.713 24.459 1.00 90.50 258 GLN A N 1
ATOM 1979 C CA . GLN A 1 258 ? -19.841 -3.799 24.231 1.00 90.50 258 GLN A CA 1
ATOM 1980 C C . GLN A 1 258 ? -20.038 -3.978 22.725 1.00 90.50 258 GLN A C 1
ATOM 1982 O O . GLN A 1 258 ? -20.591 -3.105 22.061 1.00 90.50 258 GLN A O 1
ATOM 1987 N N . VAL A 1 259 ? -19.552 -5.092 22.180 1.00 92.38 259 VAL A N 1
ATOM 1988 C CA . VAL A 1 259 ? -19.501 -5.323 20.731 1.00 92.38 259 VAL A CA 1
ATOM 1989 C C . VAL A 1 259 ? -20.495 -6.400 20.317 1.00 92.38 259 VAL A C 1
ATOM 1991 O O . VAL A 1 259 ? -20.516 -7.491 20.883 1.00 92.38 259 VAL A O 1
ATOM 1994 N N . PHE A 1 260 ? -21.260 -6.104 19.275 1.00 95.31 260 PHE A N 1
ATOM 1995 C CA . PHE A 1 260 ? -22.146 -7.018 18.567 1.00 95.31 260 PHE A CA 1
ATOM 1996 C C . PHE A 1 260 ? -21.690 -7.118 17.111 1.00 95.31 260 PHE A C 1
ATOM 1998 O O . PHE A 1 260 ? -21.127 -6.171 16.564 1.00 95.31 260 PHE A O 1
ATOM 2005 N N . ALA A 1 261 ? -21.923 -8.254 16.459 1.00 94.69 261 ALA A N 1
ATOM 2006 C CA . ALA A 1 261 ? -21.568 -8.446 15.057 1.00 94.69 261 ALA A CA 1
ATOM 2007 C C . ALA A 1 261 ? -22.646 -9.249 14.331 1.00 94.69 261 ALA A C 1
ATOM 2009 O O . ALA A 1 261 ? -23.159 -10.233 14.866 1.00 94.69 261 ALA A O 1
ATOM 2010 N N . ILE A 1 262 ? -22.958 -8.857 13.096 1.00 95.31 262 ILE A N 1
ATOM 2011 C CA . ILE A 1 262 ? -23.871 -9.621 12.243 1.00 95.31 262 ILE A CA 1
ATOM 2012 C C . ILE A 1 262 ? -23.107 -10.796 11.628 1.00 95.31 262 ILE A C 1
ATOM 2014 O O . ILE A 1 262 ? -22.140 -10.607 10.894 1.00 95.31 262 ILE A O 1
ATOM 2018 N N . SER A 1 263 ? -23.555 -12.022 11.892 1.00 94.50 263 SER A N 1
ATOM 2019 C CA . SER A 1 263 ? -23.080 -13.207 11.174 1.00 94.50 263 SER A CA 1
ATOM 2020 C C . SER A 1 263 ? -24.026 -13.501 10.015 1.00 94.50 263 SER A C 1
ATOM 2022 O O . SER A 1 263 ? -25.122 -14.029 10.209 1.00 94.50 263 SER A O 1
ATOM 2024 N N . TRP A 1 264 ? -23.619 -13.122 8.805 1.00 92.19 264 TRP A N 1
ATOM 2025 C CA . TRP A 1 264 ? -24.436 -13.324 7.613 1.00 92.19 264 TRP A CA 1
ATOM 2026 C C . TRP A 1 264 ? -24.623 -14.807 7.300 1.00 92.19 264 TRP A C 1
ATOM 2028 O O . TRP A 1 264 ? -23.680 -15.603 7.311 1.00 92.19 264 TRP A O 1
ATOM 2038 N N . ARG A 1 265 ? -25.860 -15.170 6.960 1.00 90.75 265 ARG A N 1
ATOM 2039 C CA . ARG A 1 265 ? -26.175 -16.492 6.426 1.00 90.75 265 ARG A CA 1
ATOM 2040 C C . ARG A 1 265 ? -25.546 -16.644 5.044 1.00 90.75 265 ARG A C 1
ATOM 2042 O O . ARG A 1 265 ? -25.659 -15.742 4.223 1.00 90.75 265 ARG A O 1
ATOM 2049 N N . ASN A 1 266 ? -24.967 -17.812 4.770 1.00 90.62 266 ASN A N 1
ATOM 2050 C CA . ASN A 1 266 ? -24.562 -18.154 3.411 1.00 90.62 266 ASN A CA 1
ATOM 2051 C C . ASN A 1 266 ? -25.825 -18.466 2.576 1.00 90.62 266 ASN A C 1
ATOM 2053 O O . ASN A 1 266 ? -26.543 -19.406 2.944 1.00 90.62 266 ASN A O 1
ATOM 2057 N N . PRO A 1 267 ? -26.154 -17.685 1.529 1.00 89.50 267 PRO A N 1
ATOM 2058 C CA . PRO A 1 267 ? -27.399 -17.862 0.787 1.00 89.50 267 PRO A CA 1
ATOM 2059 C C . PRO A 1 267 ? -27.465 -19.225 0.095 1.00 89.50 267 PRO A C 1
ATOM 2061 O O . PRO A 1 267 ? -26.481 -19.708 -0.462 1.00 89.50 267 PRO A O 1
ATOM 2064 N N . THR A 1 268 ? -28.645 -19.837 0.091 1.00 92.62 268 THR A N 1
ATOM 2065 C CA . THR A 1 268 ? -28.952 -21.039 -0.696 1.00 92.62 268 THR A CA 1
ATOM 2066 C C . THR A 1 268 ? -29.917 -20.675 -1.836 1.00 92.62 268 THR A C 1
ATOM 2068 O O . THR A 1 268 ? -30.415 -19.546 -1.874 1.00 92.62 268 THR A O 1
ATOM 2071 N N . PRO A 1 269 ? -30.247 -21.583 -2.779 1.00 95.19 269 PRO A N 1
ATOM 2072 C CA . PRO A 1 269 ? -31.175 -21.271 -3.876 1.00 95.19 269 PRO A CA 1
ATOM 2073 C C . PRO A 1 269 ? -32.536 -20.708 -3.429 1.00 95.19 269 PRO A C 1
ATOM 2075 O O . PRO A 1 269 ? -33.179 -19.963 -4.165 1.00 95.19 269 PRO A O 1
ATOM 2078 N N . GLN A 1 270 ? -32.964 -21.014 -2.203 1.00 94.69 270 GLN A N 1
ATOM 2079 C CA . GLN A 1 270 ? -34.179 -20.485 -1.579 1.00 94.69 270 GLN A CA 1
ATOM 2080 C C . GLN A 1 270 ? -34.117 -18.965 -1.338 1.00 94.69 270 GLN A C 1
ATOM 2082 O O . GLN A 1 270 ? -35.153 -18.313 -1.273 1.00 94.69 270 GLN A O 1
ATOM 2087 N N . GLN A 1 271 ? -32.917 -18.394 -1.232 1.00 94.25 271 GLN A N 1
ATOM 2088 C CA . GLN A 1 271 ? -32.669 -16.967 -1.025 1.00 94.25 271 GLN A CA 1
ATOM 2089 C C . GLN A 1 271 ? -32.353 -16.208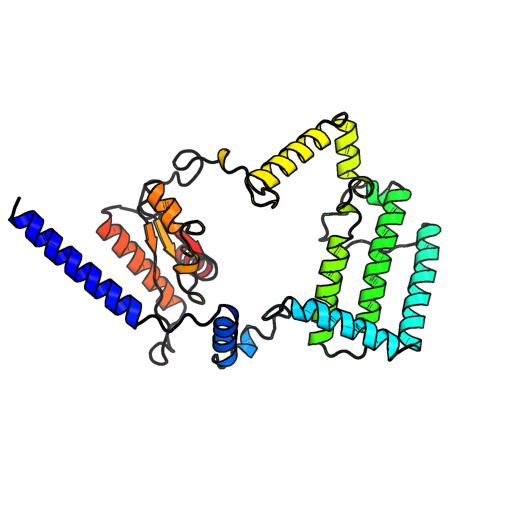 -2.322 1.00 94.25 271 GLN A C 1
ATOM 2091 O O . GLN A 1 271 ? -31.935 -15.057 -2.275 1.00 94.25 271 GLN A O 1
ATOM 2096 N N . ARG A 1 272 ? -32.588 -16.805 -3.499 1.00 92.19 272 ARG A N 1
ATOM 2097 C CA . ARG A 1 272 ? -32.296 -16.185 -4.810 1.00 92.19 272 ARG A CA 1
ATOM 2098 C C . ARG A 1 272 ? -32.937 -14.811 -5.049 1.00 92.19 272 ARG A C 1
ATOM 2100 O O . ARG A 1 272 ? -32.517 -14.108 -5.956 1.00 92.19 272 ARG A O 1
ATOM 2107 N N . ALA A 1 273 ? -33.995 -14.483 -4.308 1.00 93.25 273 ALA A N 1
ATOM 2108 C CA . ALA A 1 273 ? -34.723 -13.222 -4.424 1.00 93.25 273 ALA A CA 1
ATOM 2109 C C . ALA A 1 273 ? -34.219 -12.139 -3.453 1.00 93.25 273 ALA A C 1
ATOM 2111 O O . ALA A 1 273 ? -34.737 -11.027 -3.478 1.00 93.25 273 ALA A O 1
ATOM 2112 N N . TRP A 1 274 ? -33.251 -12.448 -2.584 1.00 92.75 274 TRP A N 1
ATOM 2113 C CA . TRP A 1 274 ? -32.674 -11.461 -1.676 1.00 92.75 274 TRP A CA 1
ATOM 2114 C C . TRP A 1 274 ? -31.948 -10.372 -2.465 1.00 92.75 274 TRP A C 1
ATOM 2116 O O . TRP A 1 274 ? -31.070 -10.655 -3.278 1.00 92.75 274 TRP A O 1
ATOM 2126 N N . GLY A 1 275 ? -32.325 -9.125 -2.198 1.00 88.44 275 GLY A N 1
ATOM 2127 C CA . GLY A 1 275 ? -31.696 -7.925 -2.745 1.00 88.44 275 GLY A CA 1
ATOM 2128 C C . GLY A 1 275 ? -31.180 -7.019 -1.630 1.00 88.44 275 GLY A C 1
ATOM 2129 O O . GLY A 1 275 ? -31.248 -7.381 -0.456 1.00 88.44 275 GLY A O 1
ATOM 2130 N N . PHE A 1 276 ? -30.694 -5.828 -1.989 1.00 88.19 276 PHE A N 1
ATOM 2131 C CA . PHE A 1 276 ? -30.166 -4.848 -1.028 1.00 88.19 276 PHE A CA 1
ATOM 2132 C C . PHE A 1 276 ? -31.144 -4.541 0.114 1.00 88.19 276 PHE A C 1
ATOM 2134 O O . PHE A 1 276 ? -30.750 -4.628 1.272 1.00 88.19 276 PHE A O 1
ATOM 2141 N N . GLU A 1 277 ? -32.433 -4.355 -0.193 1.00 89.44 277 GLU A N 1
ATOM 2142 C CA . GLU A 1 277 ? -33.481 -4.096 0.808 1.00 89.44 277 GLU A CA 1
ATOM 2143 C C . GLU A 1 277 ? -33.539 -5.173 1.908 1.00 89.44 277 GLU A C 1
ATOM 2145 O O . GLU A 1 277 ? -33.772 -4.878 3.079 1.00 89.44 277 GLU A O 1
ATOM 2150 N N . THR A 1 278 ? -33.305 -6.442 1.552 1.00 92.50 278 THR A N 1
ATOM 2151 C CA . THR A 1 278 ? -33.296 -7.544 2.524 1.00 92.50 278 THR A CA 1
ATOM 2152 C C . THR A 1 278 ? -32.155 -7.385 3.527 1.00 92.50 278 THR A C 1
ATOM 2154 O O . THR A 1 278 ? -32.342 -7.624 4.719 1.00 92.50 278 THR A O 1
ATOM 2157 N N . TYR A 1 279 ? -30.979 -6.966 3.058 1.00 92.75 279 TYR A N 1
ATOM 2158 C CA . TYR A 1 279 ? -29.813 -6.753 3.911 1.00 92.75 279 TYR A CA 1
ATOM 2159 C C . TYR A 1 279 ? -29.938 -5.471 4.739 1.00 92.75 279 TYR A C 1
ATOM 2161 O O . TYR A 1 279 ? -29.586 -5.493 5.916 1.00 92.75 279 TYR A O 1
ATOM 2169 N N . ASP A 1 280 ? -30.494 -4.400 4.172 1.00 92.62 280 ASP A N 1
ATOM 2170 C CA . ASP A 1 280 ? -30.769 -3.149 4.889 1.00 92.62 280 ASP A CA 1
ATOM 2171 C C . ASP A 1 280 ? -31.723 -3.391 6.064 1.00 92.62 280 ASP A C 1
ATOM 2173 O O . ASP A 1 280 ? -31.449 -2.996 7.200 1.00 92.62 280 ASP A O 1
ATOM 2177 N N . ARG A 1 281 ? -32.806 -4.143 5.823 1.00 92.88 281 ARG A N 1
ATOM 2178 C CA . ARG A 1 281 ? -33.756 -4.533 6.871 1.00 92.88 281 ARG A CA 1
ATOM 2179 C C . ARG A 1 281 ? -33.101 -5.384 7.956 1.00 92.88 281 ARG A C 1
ATOM 2181 O O . ARG A 1 281 ? -33.345 -5.148 9.133 1.00 92.88 281 ARG A O 1
ATOM 2188 N N . ALA A 1 282 ? -32.232 -6.322 7.583 1.00 94.75 282 ALA A N 1
ATOM 2189 C CA . ALA A 1 282 ? -31.502 -7.135 8.552 1.00 94.75 282 ALA A CA 1
ATOM 2190 C C . ALA A 1 282 ? -30.557 -6.297 9.437 1.00 94.75 282 ALA A C 1
ATOM 2192 O O . ALA A 1 282 ? -30.383 -6.611 10.614 1.00 94.75 282 ALA A O 1
ATOM 2193 N N . ILE A 1 283 ? -29.963 -5.220 8.904 1.00 95.19 283 ILE A N 1
ATOM 2194 C CA . ILE A 1 283 ? -29.157 -4.283 9.704 1.00 95.19 283 ILE A CA 1
ATOM 2195 C C . ILE A 1 283 ? -30.048 -3.527 10.695 1.00 95.19 283 ILE A C 1
ATOM 2197 O O . ILE A 1 283 ? -29.692 -3.444 11.868 1.00 95.19 283 ILE A O 1
ATOM 2201 N N . LEU A 1 284 ? -31.214 -3.035 10.261 1.00 94.38 284 LEU A N 1
ATOM 2202 C CA . LEU A 1 284 ? -32.181 -2.381 11.152 1.00 94.38 284 LEU A CA 1
ATOM 2203 C C . LEU A 1 284 ? -32.666 -3.321 12.265 1.00 94.38 284 LEU A C 1
ATOM 2205 O O . LEU A 1 284 ? -32.678 -2.940 13.432 1.00 94.38 284 LEU A O 1
ATOM 2209 N N . GLU A 1 285 ? -32.996 -4.570 11.932 1.00 96.19 285 GLU A N 1
ATOM 2210 C CA . GLU A 1 285 ? -33.371 -5.596 12.914 1.00 96.19 285 GLU A CA 1
ATOM 2211 C C . GLU A 1 285 ? -32.241 -5.859 13.920 1.00 96.19 285 GLU A C 1
ATOM 2213 O O . GLU A 1 285 ? -32.487 -5.971 15.123 1.00 96.19 285 GLU A O 1
ATOM 2218 N N . ALA A 1 286 ? -30.990 -5.908 13.454 1.00 96.12 286 ALA A N 1
ATOM 2219 C CA . ALA A 1 286 ? -29.833 -6.050 14.329 1.00 96.12 286 ALA A CA 1
ATOM 2220 C C . ALA A 1 286 ? -29.645 -4.825 15.238 1.00 96.12 286 ALA A C 1
ATOM 2222 O O . ALA A 1 286 ? -29.349 -4.993 16.420 1.00 96.12 286 ALA A O 1
ATOM 2223 N N . MET A 1 287 ? -29.846 -3.606 14.728 1.00 94.31 287 MET A N 1
ATOM 2224 C CA . MET A 1 287 ? -29.799 -2.382 15.535 1.00 94.31 287 MET A CA 1
ATOM 2225 C C . MET A 1 287 ? -30.854 -2.412 16.642 1.00 94.31 287 MET A C 1
ATOM 2227 O O . MET A 1 287 ? -30.517 -2.178 17.801 1.00 94.31 287 MET A O 1
ATOM 2231 N N . GLU A 1 288 ? -32.098 -2.770 16.320 1.00 94.94 288 GLU A N 1
ATOM 2232 C CA . GLU A 1 288 ? -33.171 -2.906 17.311 1.00 94.94 288 GLU A CA 1
ATOM 2233 C C . GLU A 1 288 ? -32.861 -3.980 18.358 1.00 94.94 288 GLU A C 1
ATOM 2235 O O . GLU A 1 288 ? -33.026 -3.745 19.556 1.00 94.94 288 GLU A O 1
ATOM 2240 N N . ALA A 1 289 ? -32.328 -5.132 17.942 1.00 96.62 289 ALA A N 1
ATOM 2241 C CA . ALA A 1 289 ? -31.903 -6.174 18.872 1.00 96.62 289 ALA A CA 1
ATOM 2242 C C . ALA A 1 289 ? -30.804 -5.676 19.826 1.00 96.62 289 ALA A C 1
ATOM 2244 O O . ALA A 1 289 ? -30.871 -5.925 21.031 1.00 96.62 289 ALA A O 1
ATOM 2245 N N . VAL A 1 290 ? -29.813 -4.932 19.322 1.00 95.75 290 VAL A N 1
ATOM 2246 C CA . VAL A 1 290 ? -28.757 -4.346 20.160 1.00 95.75 290 VAL A CA 1
ATOM 2247 C C . VAL A 1 290 ? -29.333 -3.313 21.126 1.00 95.75 290 VAL A C 1
ATOM 2249 O O . VAL A 1 290 ? -29.017 -3.363 22.314 1.00 95.75 290 VAL A O 1
ATOM 2252 N N . ARG A 1 291 ? -30.209 -2.411 20.674 1.00 93.75 291 ARG A N 1
ATOM 2253 C CA . ARG A 1 291 ? -30.884 -1.430 21.547 1.00 93.75 291 ARG A CA 1
ATOM 2254 C C . ARG A 1 291 ? -31.679 -2.125 22.648 1.00 93.75 291 ARG A C 1
ATOM 2256 O O . ARG A 1 291 ? -31.554 -1.763 23.814 1.00 93.75 291 ARG A O 1
ATOM 2263 N N . ALA A 1 292 ? -32.411 -3.183 22.306 1.00 95.06 292 ALA A N 1
ATOM 2264 C CA . ALA A 1 292 ? -33.171 -3.977 23.264 1.00 95.06 292 ALA A CA 1
ATOM 2265 C C . ALA A 1 292 ? -32.275 -4.703 24.285 1.00 95.06 292 ALA A C 1
ATOM 2267 O O . ALA A 1 292 ? -32.595 -4.731 25.469 1.00 95.06 292 ALA A O 1
ATOM 2268 N N . ILE A 1 293 ? -31.135 -5.264 23.874 1.00 94.69 293 ILE A N 1
ATOM 2269 C CA . ILE A 1 293 ? -30.203 -5.937 24.798 1.00 94.69 293 ILE A CA 1
ATOM 2270 C C . ILE A 1 293 ? -29.516 -4.928 25.723 1.00 94.69 293 ILE A C 1
ATOM 2272 O O . ILE A 1 293 ? -29.335 -5.181 26.912 1.00 94.69 293 ILE A O 1
ATOM 2276 N N . THR A 1 294 ? -29.111 -3.790 25.169 1.00 92.25 294 THR A N 1
ATOM 2277 C CA . THR A 1 294 ? -28.267 -2.803 25.858 1.00 92.25 294 THR A CA 1
ATOM 2278 C C . THR A 1 294 ? -29.070 -1.768 26.635 1.00 92.25 294 THR A C 1
ATOM 2280 O O . THR A 1 294 ? -28.499 -1.054 27.455 1.00 92.25 294 THR A O 1
ATOM 2283 N N . GLN A 1 295 ? -30.380 -1.678 26.379 1.00 90.62 295 GLN A N 1
ATOM 2284 C CA . GLN A 1 295 ? -31.266 -0.612 26.859 1.00 90.62 295 GLN A CA 1
ATOM 2285 C C . GLN A 1 295 ? -30.779 0.793 26.457 1.00 90.62 295 GLN A C 1
ATOM 2287 O O . GLN A 1 295 ? -31.140 1.792 27.078 1.00 90.62 295 GLN A O 1
ATOM 2292 N N . SER A 1 296 ? -29.946 0.875 25.415 1.00 86.94 296 SER A N 1
ATOM 2293 C CA . SER A 1 296 ? -29.422 2.132 24.894 1.00 86.94 296 SER A CA 1
ATOM 2294 C C . SER A 1 296 ? -30.416 2.750 23.908 1.00 86.94 296 SER A C 1
ATOM 2296 O O . SER A 1 296 ? -30.959 2.033 23.060 1.00 86.94 296 SER A O 1
ATOM 2298 N N . PRO A 1 297 ? -30.643 4.078 23.953 1.00 86.75 297 PRO A N 1
ATOM 2299 C CA . PRO A 1 297 ? -31.487 4.744 22.968 1.00 86.75 297 PRO A CA 1
ATOM 2300 C C . PRO A 1 297 ? -30.888 4.687 21.559 1.00 86.75 297 PRO A C 1
ATOM 2302 O O . PRO A 1 297 ? -31.653 4.740 20.598 1.00 86.75 297 PRO A O 1
ATOM 2305 N N . ASP A 1 298 ? -29.565 4.543 21.446 1.00 87.12 298 ASP A N 1
ATOM 2306 C CA . ASP A 1 298 ? -28.813 4.580 20.190 1.00 87.12 298 ASP A CA 1
ATOM 2307 C C . ASP A 1 298 ? -27.656 3.559 20.173 1.00 87.12 298 ASP A C 1
ATOM 2309 O O . ASP A 1 298 ? -27.253 3.041 21.223 1.00 87.12 298 ASP A O 1
ATOM 2313 N N . VAL A 1 299 ? -27.130 3.249 18.987 1.00 90.25 299 VAL A N 1
ATOM 2314 C CA . VAL A 1 299 ? -26.068 2.255 18.759 1.00 90.25 299 VAL A CA 1
ATOM 2315 C C . VAL A 1 299 ? -25.017 2.819 17.812 1.00 90.25 299 VAL A C 1
ATOM 2317 O O . VAL A 1 299 ? -25.324 3.258 16.707 1.00 90.25 299 VAL A O 1
ATOM 2320 N N . ASN A 1 300 ? -23.745 2.724 18.204 1.00 91.31 300 ASN A N 1
ATOM 2321 C CA . ASN A 1 300 ? -22.645 3.024 17.298 1.00 91.31 300 ASN A CA 1
ATOM 2322 C C . ASN A 1 300 ? -22.545 1.902 16.264 1.00 91.31 300 ASN A C 1
ATOM 2324 O O . ASN A 1 300 ? -22.451 0.730 16.623 1.00 91.31 300 ASN A O 1
ATOM 2328 N N . ILE A 1 301 ? -22.525 2.238 14.979 1.00 91.06 301 ILE A N 1
ATOM 2329 C CA . ILE A 1 301 ? -22.479 1.244 13.908 1.00 91.06 301 ILE A CA 1
ATOM 2330 C C . ILE A 1 301 ? -21.217 1.404 13.067 1.00 91.06 301 ILE A C 1
ATOM 2332 O O . ILE A 1 301 ? -20.778 2.512 12.763 1.00 91.06 301 ILE A O 1
ATOM 2336 N N . THR A 1 302 ? -20.601 0.284 12.702 1.00 90.38 302 THR A N 1
ATOM 2337 C CA . THR A 1 302 ? -19.412 0.264 11.849 1.00 90.38 302 THR A CA 1
ATOM 2338 C C . THR A 1 302 ? -19.562 -0.787 10.762 1.00 90.38 302 THR A C 1
ATOM 2340 O O . THR A 1 302 ? -19.945 -1.924 11.030 1.00 90.38 302 THR A O 1
ATOM 2343 N N . GLY A 1 303 ? -19.275 -0.405 9.520 1.00 90.31 303 GLY A N 1
ATOM 2344 C CA . GLY A 1 303 ? -19.359 -1.286 8.362 1.00 90.31 303 GLY A CA 1
ATOM 2345 C C . GLY A 1 303 ? -18.000 -1.479 7.700 1.00 90.31 303 GLY A C 1
ATOM 2346 O O . GLY A 1 303 ? -17.210 -0.541 7.605 1.00 90.31 303 GLY A O 1
ATOM 2347 N N . SER A 1 304 ? -17.730 -2.693 7.215 1.00 88.06 304 SER A N 1
ATOM 2348 C CA . SER A 1 304 ? -16.492 -3.020 6.496 1.00 88.06 304 SER A CA 1
ATOM 2349 C C . SER A 1 304 ? -16.783 -3.507 5.078 1.00 88.06 304 SER A C 1
ATOM 2351 O O . SER A 1 304 ? -17.646 -4.363 4.872 1.00 88.06 304 SER A O 1
ATOM 2353 N N . CYS A 1 305 ? -16.049 -2.978 4.092 1.00 87.69 305 CYS A N 1
ATOM 2354 C CA . CYS A 1 305 ? -16.168 -3.348 2.677 1.00 87.69 305 CYS A CA 1
ATOM 2355 C C . CYS A 1 305 ? -17.636 -3.282 2.190 1.00 87.69 305 CYS A C 1
ATOM 2357 O O . CYS A 1 305 ? -18.265 -2.232 2.312 1.00 87.69 305 CYS A O 1
ATOM 2359 N N . LEU A 1 306 ? -18.206 -4.380 1.675 1.00 87.44 306 LEU A N 1
ATOM 2360 C CA . LEU A 1 306 ? -19.602 -4.431 1.220 1.00 87.44 306 LEU A CA 1
ATOM 2361 C C . LEU A 1 306 ? -20.613 -4.163 2.347 1.00 87.44 306 LEU A C 1
ATOM 2363 O O . LEU A 1 306 ? -21.635 -3.525 2.102 1.00 87.44 306 LEU A O 1
ATOM 2367 N N . GLY A 1 307 ? -20.290 -4.538 3.588 1.00 88.50 307 GLY A N 1
ATOM 2368 C CA . GLY A 1 307 ? -21.095 -4.187 4.759 1.00 88.50 307 GLY A CA 1
ATOM 2369 C C . GLY A 1 307 ? -21.113 -2.678 5.004 1.00 88.50 307 GLY A C 1
ATOM 2370 O O . GLY A 1 307 ? -22.152 -2.125 5.340 1.00 88.50 307 GLY A O 1
ATOM 2371 N N . GLY A 1 308 ? -19.995 -1.993 4.738 1.00 90.50 308 GLY A N 1
ATOM 2372 C CA . GLY A 1 308 ? -19.905 -0.529 4.764 1.00 90.50 308 GLY A CA 1
ATOM 2373 C C . GLY A 1 308 ? -20.705 0.144 3.650 1.00 90.50 308 GLY A C 1
ATOM 2374 O O . GLY A 1 308 ? -21.375 1.136 3.907 1.00 90.50 308 GLY A O 1
ATOM 2375 N N . MET A 1 309 ? -20.699 -0.417 2.438 1.00 89.44 309 MET A N 1
ATOM 2376 C CA . MET A 1 309 ? -21.524 0.093 1.330 1.00 89.44 309 MET A CA 1
ATOM 2377 C C . MET A 1 309 ? -23.026 -0.080 1.599 1.00 89.44 309 MET A C 1
ATOM 2379 O O . MET A 1 309 ? -23.804 0.842 1.365 1.00 89.44 309 MET A O 1
ATOM 2383 N N . THR A 1 310 ? -23.422 -1.236 2.140 1.00 90.25 310 THR A N 1
ATOM 2384 C CA . THR A 1 310 ? -24.813 -1.514 2.545 1.00 90.25 310 THR A CA 1
ATOM 2385 C C . THR A 1 310 ? -25.241 -0.545 3.648 1.00 90.25 310 THR A C 1
ATOM 2387 O O . THR A 1 310 ? -26.236 0.156 3.515 1.00 90.25 310 THR A O 1
ATOM 2390 N N . LEU A 1 311 ? -24.413 -0.403 4.689 1.00 91.44 311 LEU A N 1
ATOM 2391 C CA . LEU A 1 311 ? -24.650 0.536 5.782 1.00 91.44 311 LEU A CA 1
ATOM 2392 C C . LEU A 1 311 ? -24.765 1.989 5.298 1.00 91.44 311 LEU A C 1
ATOM 2394 O O . LEU A 1 311 ? -25.654 2.705 5.741 1.00 91.44 311 LEU A O 1
ATOM 2398 N N . ALA A 1 312 ? -23.897 2.431 4.386 1.00 90.00 312 ALA A N 1
ATOM 2399 C CA . ALA A 1 312 ? -23.966 3.780 3.827 1.00 90.00 312 ALA A CA 1
ATOM 2400 C C . ALA A 1 312 ? -25.263 4.014 3.034 1.00 90.00 312 ALA A C 1
ATOM 2402 O O . ALA A 1 312 ? -25.828 5.102 3.096 1.00 90.00 312 ALA A O 1
ATOM 2403 N N . THR A 1 313 ? -25.746 2.991 2.325 1.00 87.69 313 THR A N 1
ATOM 2404 C CA . THR A 1 313 ? -27.021 3.047 1.593 1.00 87.69 313 THR A CA 1
ATOM 2405 C C . THR A 1 313 ? -28.196 3.166 2.560 1.00 87.69 313 THR A C 1
ATOM 2407 O O . THR A 1 313 ? -29.032 4.050 2.392 1.00 87.69 313 THR A O 1
ATOM 2410 N N . LEU A 1 314 ? -28.207 2.344 3.615 1.00 88.12 314 LEU A N 1
ATOM 2411 C CA . LEU A 1 314 ? -29.208 2.409 4.676 1.00 88.12 314 LEU A CA 1
ATOM 2412 C C . LEU A 1 314 ? -29.229 3.784 5.360 1.00 88.12 314 LEU A C 1
ATOM 2414 O O . LEU A 1 314 ? -30.289 4.388 5.483 1.00 88.12 314 LEU A O 1
ATOM 2418 N N . LEU A 1 315 ? -28.067 4.300 5.772 1.00 85.25 315 LEU A N 1
ATOM 2419 C CA . LEU A 1 315 ? -27.961 5.602 6.442 1.00 85.25 315 LEU A CA 1
ATOM 2420 C C . LEU A 1 315 ? -28.346 6.777 5.536 1.00 85.25 315 LEU A C 1
ATOM 2422 O O . LEU A 1 315 ? -28.772 7.804 6.042 1.00 85.25 315 LEU A O 1
ATOM 2426 N N . GLY A 1 316 ? -28.205 6.645 4.215 1.00 81.69 316 GLY A N 1
ATOM 2427 C CA . GLY A 1 316 ? -28.697 7.645 3.265 1.00 81.69 316 GLY A CA 1
ATOM 2428 C C . GLY A 1 316 ? -30.221 7.643 3.096 1.00 81.69 316 GLY A C 1
ATOM 2429 O O . GLY A 1 316 ? -30.757 8.555 2.469 1.00 81.69 316 GLY A O 1
ATOM 2430 N N . HIS A 1 317 ? -30.906 6.618 3.609 1.00 75.31 317 HIS A N 1
ATOM 2431 C CA . HIS A 1 317 ? -32.357 6.470 3.537 1.00 75.31 317 HIS A CA 1
ATOM 2432 C C . HIS A 1 317 ? -33.080 6.829 4.849 1.00 75.31 317 HIS A C 1
ATOM 2434 O O . HIS A 1 317 ? -34.289 7.060 4.815 1.00 75.31 317 HIS A O 1
ATOM 2440 N N . LEU A 1 318 ? -32.357 6.862 5.976 1.00 75.62 318 LEU A N 1
ATOM 2441 C CA . LEU A 1 318 ? -32.845 7.293 7.294 1.00 75.62 318 LEU A CA 1
ATOM 2442 C C . LEU A 1 318 ? -32.787 8.820 7.440 1.00 75.62 318 LEU A C 1
ATOM 2444 O O . LEU A 1 318 ? -33.723 9.368 8.065 1.00 75.62 318 LEU A O 1
#

Secondary structure (DSSP, 8-state):
-HHHHHHHHHHHHHHHHHHHHHHHTS-S---HHHHHHHHHHS-TTHHHHHTT-TTTT--HHHHHHHHHHHHHHHHH-HHHHHHHHHHHHHHHHHHHTT-------TT-GGG-STHHHH-HHHHHHHHHHHHHHHHHHHHHHHSS--HHHHHHHHHHHHHHHHHS-GGGSTTT-HHHHHHHHHTTTHHHHHHHHHHHHHHHHSTTPPP-S-GGG--BTTTB--S-S-EEEE--SSS-GGGGEEETTEEHHHHHHHTT--EEE-------GGGTT--HHHHHHHHHHHHHHHHHHHT-S--EEEE-THHHHHHHHHHTT-

Radius of gyration: 28.0 Å; chains: 1; bounding box: 58×54×81 Å